Protein AF-A0A374WM49-F1 (afdb_monomer)

Secondary structure (DSSP, 8-state):
-EE-TTT--EES--BTS--B-BS-HHHHHHHHHHHTTTSTHHHHHHTTS-HHHHH-TT-GGGGSHHHHHHHHHHHHHHHHTPPTTEEEEEEESSSEEEEEEEHHHHTTEEEEEEEEEE----TT-TTHHHHHHHHHHHHHHHHGGGT-EEEEPGGG--EEEEETTEEEEEETTEEEEEEEHHHHHHHHHHHHHH-SS-EEEEEEEEEEEE---HHHHHHHHHHHSTTTHHHHHHHHHHH---BHHHHHHHHHHHH---BTTBSS---TTSHHHHHHHHHHHHHHHTTSEEEEEEEETTEEEEEEEE-HHHHHS---TT---

Solvent-accessible surface area (backbone atoms only — not comparable to full-atom values): 17467 Å² total; per-residue (Å²): 97,43,64,43,89,88,79,66,39,44,31,68,43,54,72,73,40,73,69,42,46,45,65,44,55,61,61,29,52,52,46,51,52,60,23,35,58,66,33,85,61,35,70,64,57,51,72,74,56,53,69,72,47,73,79,30,78,79,36,71,59,80,74,42,66,67,49,32,45,50,49,34,51,53,53,50,53,53,49,74,67,42,53,91,72,40,37,53,21,54,38,87,63,101,55,65,26,34,29,35,20,52,39,85,62,38,68,47,29,28,34,31,38,43,32,40,38,49,60,70,95,48,84,94,43,98,55,32,66,61,53,43,40,50,51,39,53,48,56,37,63,54,39,42,83,75,68,28,51,60,47,78,38,77,91,50,63,28,24,39,42,33,47,92,86,20,41,34,40,35,39,97,50,33,36,37,40,38,32,33,26,83,48,46,50,60,53,51,37,45,48,33,68,58,46,84,75,40,36,73,59,29,42,44,65,78,51,72,25,31,67,58,52,66,66,52,47,41,49,49,47,56,69,76,34,54,45,40,49,56,32,56,54,49,55,45,29,70,77,51,61,39,52,45,67,63,52,44,49,52,58,25,62,78,71,57,76,41,21,74,94,34,70,87,63,84,52,90,82,31,50,51,33,53,50,45,52,51,48,50,47,53,34,40,78,67,46,31,31,44,80,46,78,47,73,65,86,91,47,80,40,59,24,34,34,64,28,76,56,23,72,77,56,68,75,48,82,61,56,78,131

Mean predicted aligned error: 6.39 Å

Nearest PDB structures (foldseek):
  5zhv-assembly1_B  TM=6.735E-01  e=3.955E-02  Mycobacterium tuberculosis H37Rv
  2dqr-assembly1_B  TM=6.405E-01  e=9.244E-02  Bacillus subtilis
  4ejo-assembly1_A-2  TM=6.333E-01  e=2.560E-01  Eggerthella lenta DSM 2243
  8yrs-assembly1_A  TM=4.718E-01  e=3.211E-01  Homo sapiens
  4pgh-assembly2_C  TM=4.495E-01  e=7.504E-01  Sorghum bicolor

Radius of gyration: 25.83 Å; Cα contacts (8 Å, |Δi|>4): 559; chains: 1; bounding box: 58×56×66 Å

Sequence (321 aa):
MITDERTLNKLYADTETVLFTLEDKPEAVRKIMEIISDTPEYLQLMNYLPVHAQDDSKADWWQSKEVDCLLAELLHVLEIYTPDGFIFGTISGRTYGFGYGNAEYEKDMLYRIEIQLNWGHVYREKNEYRKKKRLYAEIAGIFSPEGYTTELKKRAKGCRIVKGNTELHAHYGWITGYCESIHLSQFITLLLRGGRNFRFMKCQLLDSVFNFTEEEELQYYRKQCATTIHYQIFDLFMRKPWDITDNLMAVASEINIPTKSRPQGFYNHSPVYKYVLSAYQELVDKDYLEEYIHTLGIDEMRCARVTTKGYSKPLFYGTQL

Structure (mmCIF, N/CA/C/O backbone):
data_AF-A0A374WM49-F1
#
_entry.id   AF-A0A374WM49-F1
#
loop_
_atom_site.group_PDB
_atom_site.id
_atom_site.type_symbol
_atom_site.label_atom_id
_atom_site.label_alt_id
_atom_site.label_comp_id
_atom_site.label_asym_id
_atom_site.label_entity_id
_atom_site.label_seq_id
_atom_site.pdbx_PDB_ins_code
_atom_site.Cartn_x
_atom_site.Cartn_y
_atom_site.Cartn_z
_atom_site.occupancy
_atom_site.B_iso_or_equiv
_atom_site.auth_seq_id
_atom_site.auth_comp_id
_atom_site.auth_asym_id
_atom_site.auth_atom_id
_atom_site.pdbx_PDB_model_num
ATOM 1 N N . MET A 1 1 ? -10.677 -19.161 -0.851 1.00 86.88 1 MET A N 1
ATOM 2 C CA . MET A 1 1 ? -11.027 -19.714 0.467 1.00 86.88 1 MET A CA 1
ATOM 3 C C . MET A 1 1 ? -9.745 -20.188 1.112 1.00 86.88 1 MET A C 1
ATOM 5 O O . MET A 1 1 ? -9.082 -21.062 0.562 1.00 86.88 1 MET A O 1
ATOM 9 N N . ILE A 1 2 ? -9.398 -19.604 2.250 1.00 88.50 2 ILE A N 1
ATOM 10 C CA . ILE A 1 2 ? -8.233 -19.973 3.051 1.00 88.50 2 ILE A CA 1
ATOM 11 C C . ILE A 1 2 ? -8.662 -21.067 4.029 1.00 88.50 2 ILE A C 1
ATOM 13 O O . ILE A 1 2 ? -9.772 -21.035 4.557 1.00 88.50 2 ILE A O 1
ATOM 17 N N . THR A 1 3 ? -7.802 -22.058 4.245 1.00 87.25 3 THR A N 1
ATOM 18 C CA . THR A 1 3 ? -7.992 -23.074 5.286 1.00 87.25 3 THR A CA 1
ATOM 19 C C . THR A 1 3 ? -6.791 -23.016 6.210 1.00 87.25 3 THR A C 1
ATOM 21 O O . THR A 1 3 ? -5.663 -23.152 5.747 1.00 87.25 3 THR A O 1
ATOM 24 N N . ASP A 1 4 ? -7.034 -22.798 7.496 1.00 80.88 4 ASP A N 1
ATOM 25 C CA . ASP A 1 4 ? -5.987 -22.833 8.507 1.00 80.88 4 ASP A CA 1
ATOM 26 C C . ASP A 1 4 ? -5.472 -24.267 8.659 1.00 80.88 4 ASP A C 1
ATOM 28 O O . ASP A 1 4 ? -6.230 -25.179 8.987 1.00 80.88 4 ASP A O 1
ATOM 32 N N . GLU A 1 5 ? -4.184 -24.494 8.412 1.00 79.56 5 GLU A N 1
ATOM 33 C CA . GLU A 1 5 ? -3.627 -25.852 8.371 1.00 79.56 5 GLU A CA 1
ATOM 34 C C . GLU A 1 5 ? -3.622 -26.547 9.742 1.00 79.56 5 GLU A C 1
ATOM 36 O O . GLU A 1 5 ? -3.576 -27.776 9.817 1.00 79.56 5 GLU A O 1
ATOM 41 N N . ARG A 1 6 ? -3.679 -25.780 10.838 1.00 80.75 6 ARG A N 1
ATOM 42 C CA . ARG A 1 6 ? -3.594 -26.306 12.209 1.00 80.75 6 ARG A CA 1
ATOM 43 C C . ARG A 1 6 ? -4.956 -26.707 12.757 1.00 80.75 6 ARG A C 1
ATOM 45 O O . ARG A 1 6 ? -5.075 -27.720 13.441 1.00 80.75 6 ARG A O 1
ATOM 52 N N . THR A 1 7 ? -5.966 -25.891 12.492 1.00 83.12 7 THR A N 1
ATOM 53 C CA . THR A 1 7 ? -7.319 -26.008 13.046 1.00 83.12 7 THR A CA 1
ATOM 54 C C . THR A 1 7 ? -8.329 -26.524 12.027 1.00 83.12 7 THR A C 1
ATOM 56 O O . THR A 1 7 ? -9.397 -26.981 12.422 1.00 83.12 7 THR A O 1
ATOM 59 N N . LEU A 1 8 ? -7.988 -26.490 10.733 1.00 85.19 8 LEU A N 1
ATOM 60 C CA . LEU A 1 8 ? -8.875 -26.754 9.594 1.00 85.19 8 LEU A CA 1
ATOM 61 C C . LEU A 1 8 ? -10.059 -25.779 9.489 1.00 85.19 8 LEU A C 1
ATOM 63 O O . LEU A 1 8 ? -10.991 -26.021 8.715 1.00 85.19 8 LEU A O 1
ATOM 67 N N . ASN A 1 9 ? -10.015 -24.669 10.232 1.00 87.38 9 ASN A N 1
ATOM 68 C CA . ASN A 1 9 ? -11.001 -23.602 10.136 1.00 87.38 9 ASN A CA 1
ATOM 69 C C . ASN A 1 9 ? -10.908 -22.934 8.763 1.00 87.38 9 ASN A C 1
ATOM 71 O O . ASN A 1 9 ? -9.824 -22.776 8.196 1.00 87.38 9 ASN A O 1
ATOM 75 N N . LYS A 1 10 ? -12.061 -22.542 8.223 1.00 89.12 10 LYS A N 1
ATOM 76 C CA . LYS A 1 10 ? -12.158 -21.945 6.892 1.00 89.12 10 LYS A CA 1
ATOM 77 C C . LYS A 1 10 ? -12.419 -20.458 7.001 1.00 89.12 10 LYS A C 1
ATOM 79 O O . LYS A 1 10 ? -13.287 -20.027 7.752 1.00 89.12 10 LYS A O 1
ATOM 84 N N . LEU A 1 11 ? -11.687 -19.696 6.200 1.00 92.50 11 LEU A N 1
ATOM 85 C CA . LEU A 1 11 ? -11.951 -18.289 5.966 1.00 92.50 11 LEU A CA 1
ATOM 86 C C . LEU A 1 11 ? -12.433 -18.116 4.530 1.00 92.50 11 LEU A C 1
ATOM 88 O O . LEU A 1 11 ? -11.783 -18.554 3.570 1.00 92.50 11 LEU A O 1
ATOM 92 N N . TYR A 1 12 ? -13.555 -17.420 4.372 1.00 92.44 12 TYR A N 1
ATOM 93 C CA . TYR A 1 12 ? -14.117 -17.054 3.072 1.00 92.44 12 TYR A CA 1
ATOM 94 C C . TYR A 1 12 ? -13.368 -15.863 2.460 1.00 92.44 12 TYR A C 1
ATOM 96 O O . TYR A 1 12 ? -13.941 -14.824 2.150 1.00 92.44 12 TYR A O 1
ATOM 104 N N . ALA A 1 13 ? -12.059 -16.029 2.298 1.00 91.75 13 ALA A N 1
ATOM 105 C CA . ALA A 1 13 ? -11.139 -15.056 1.736 1.00 91.75 13 ALA A CA 1
ATOM 106 C C . ALA A 1 13 ? -10.201 -15.721 0.719 1.00 91.75 13 ALA A C 1
ATOM 108 O O . ALA A 1 13 ? -9.930 -16.925 0.799 1.00 91.75 13 ALA A O 1
ATOM 109 N N . ASP A 1 14 ? -9.715 -14.927 -0.230 1.00 90.50 14 ASP A N 1
ATOM 110 C CA . ASP A 1 14 ? -8.657 -15.289 -1.173 1.00 90.50 14 ASP A CA 1
ATOM 111 C C . ASP A 1 14 ? -7.422 -14.420 -0.913 1.00 90.50 14 ASP A C 1
ATOM 113 O O . ASP A 1 14 ? -7.526 -13.260 -0.505 1.00 90.50 14 ASP A O 1
ATOM 117 N N . THR A 1 15 ? -6.239 -14.980 -1.147 1.00 91.12 15 THR A N 1
ATOM 118 C CA . THR A 1 15 ? -4.977 -14.241 -1.067 1.00 91.12 15 THR A CA 1
ATOM 119 C C . THR A 1 15 ? -4.812 -13.311 -2.265 1.00 91.12 15 THR A C 1
ATOM 121 O O . THR A 1 15 ? -5.362 -13.567 -3.331 1.00 91.12 15 THR A O 1
ATOM 124 N N . GLU A 1 16 ? -4.049 -12.232 -2.095 1.00 88.88 16 GLU A N 1
ATOM 125 C CA . GLU A 1 16 ? -3.732 -11.239 -3.135 1.00 88.88 16 GLU A CA 1
ATOM 126 C C . GLU A 1 16 ? -4.976 -10.545 -3.730 1.00 88.88 16 GLU A C 1
ATOM 128 O O . GLU A 1 16 ? -4.940 -9.979 -4.822 1.00 88.88 16 GLU A O 1
ATOM 133 N N . THR A 1 17 ? -6.094 -10.551 -2.993 1.00 90.56 17 THR A N 1
ATOM 134 C CA . THR A 1 17 ? -7.352 -9.903 -3.387 1.00 90.56 17 THR A CA 1
ATOM 135 C C . THR A 1 17 ? -7.903 -9.025 -2.275 1.00 90.56 17 THR A C 1
ATOM 137 O O . THR A 1 17 ? -7.832 -9.375 -1.096 1.00 90.56 17 THR A O 1
ATOM 140 N N . VAL A 1 18 ? -8.437 -7.857 -2.651 1.00 92.00 18 VAL A N 1
ATOM 141 C CA . VAL A 1 18 ? -9.036 -6.907 -1.702 1.00 92.00 18 VAL A CA 1
ATOM 142 C C . VAL A 1 18 ? -10.308 -7.511 -1.128 1.00 92.00 18 VAL A C 1
ATOM 144 O O . VAL A 1 18 ? -11.262 -7.755 -1.863 1.00 92.00 18 VAL A O 1
ATOM 147 N N . LEU A 1 19 ? -10.323 -7.709 0.191 1.00 93.69 19 LEU A N 1
ATOM 148 C CA . LEU A 1 19 ? -11.442 -8.314 0.910 1.00 93.69 19 LEU A CA 1
ATOM 149 C C . LEU A 1 19 ? -12.450 -7.257 1.371 1.00 93.69 19 LEU A C 1
ATOM 151 O O . LEU A 1 19 ? -13.660 -7.441 1.245 1.00 93.69 19 LEU A O 1
ATOM 155 N N . PHE A 1 20 ? -11.954 -6.139 1.903 1.00 94.75 20 PHE A N 1
ATOM 156 C CA . PHE A 1 20 ? -12.771 -5.020 2.369 1.00 94.75 20 PHE A CA 1
ATOM 157 C C . PHE A 1 20 ? -11.964 -3.717 2.414 1.00 94.75 20 PHE A C 1
ATOM 159 O O . PHE A 1 20 ? -10.743 -3.697 2.244 1.00 94.75 20 PHE A O 1
ATOM 166 N N . THR A 1 21 ? -12.656 -2.609 2.666 1.00 94.75 21 THR A N 1
ATOM 167 C CA . THR A 1 21 ? -12.041 -1.307 2.953 1.00 94.75 21 THR A CA 1
ATOM 168 C C . THR A 1 21 ? -12.478 -0.836 4.332 1.00 94.75 21 THR A C 1
ATOM 170 O O . THR A 1 21 ? -13.472 -1.316 4.868 1.00 94.75 21 THR A O 1
ATOM 173 N N . LEU A 1 22 ? -11.750 0.117 4.909 1.00 95.12 22 LEU A N 1
ATOM 174 C CA . LEU A 1 22 ? -12.120 0.755 6.174 1.00 95.12 22 LEU A CA 1
ATOM 175 C C . LEU A 1 22 ? -12.716 2.152 5.952 1.00 95.12 22 LEU A C 1
ATOM 177 O O . LEU A 1 22 ? -12.648 3.008 6.834 1.00 95.12 22 LEU A O 1
ATOM 181 N N . GLU A 1 23 ? -13.284 2.392 4.768 1.00 94.56 23 GLU A N 1
ATOM 182 C CA . GLU A 1 23 ? -13.949 3.653 4.429 1.00 94.56 23 GLU A CA 1
ATOM 183 C C . GLU A 1 23 ? -15.360 3.753 5.017 1.00 94.56 23 GLU A C 1
ATOM 185 O O . GLU A 1 23 ? -15.818 4.848 5.352 1.00 94.56 23 GLU A O 1
ATOM 190 N N . ASP A 1 24 ? -16.010 2.599 5.171 1.00 93.56 24 ASP A N 1
ATOM 191 C CA . ASP A 1 24 ? -17.354 2.413 5.706 1.00 93.56 24 ASP A CA 1
ATOM 192 C C . ASP A 1 24 ? -17.303 1.304 6.770 1.00 93.56 24 ASP A C 1
ATOM 194 O O . ASP A 1 24 ? -17.040 0.140 6.462 1.00 93.56 24 ASP A O 1
ATOM 198 N N . LYS A 1 25 ? -17.495 1.672 8.045 1.00 93.00 25 LYS A N 1
ATOM 199 C CA . LYS A 1 25 ? -17.422 0.713 9.159 1.00 93.00 25 LYS A CA 1
ATOM 200 C C . LYS A 1 25 ? -18.514 -0.363 9.106 1.00 93.00 25 LYS A C 1
ATOM 202 O O . LYS A 1 25 ? -18.138 -1.523 9.279 1.00 93.00 25 LYS A O 1
ATOM 207 N N . PRO A 1 26 ? -19.815 -0.036 8.922 1.00 95.38 26 PRO A N 1
ATOM 208 C CA . PRO A 1 26 ? -20.849 -1.051 8.739 1.00 95.38 26 PRO A CA 1
ATOM 209 C C . PRO A 1 26 ? -20.477 -2.101 7.699 1.00 95.38 26 PRO A C 1
ATOM 211 O O . PRO A 1 26 ? -20.531 -3.300 7.982 1.00 95.38 26 PRO A O 1
ATOM 214 N N . GLU A 1 27 ? -20.034 -1.653 6.525 1.00 95.62 27 GLU A N 1
ATOM 215 C CA . GLU A 1 27 ? -19.668 -2.566 5.448 1.00 95.62 27 GLU A CA 1
ATOM 216 C C . GLU A 1 27 ? -18.428 -3.396 5.798 1.00 95.62 27 GLU A C 1
ATOM 218 O O . GLU A 1 27 ? -18.425 -4.608 5.581 1.00 95.62 27 GLU A O 1
ATOM 223 N N . ALA A 1 28 ? -17.403 -2.784 6.400 1.00 96.19 28 ALA A N 1
ATOM 224 C CA . ALA A 1 28 ? -16.210 -3.494 6.851 1.00 96.19 28 ALA A CA 1
ATOM 225 C C . ALA A 1 28 ? -16.546 -4.599 7.862 1.00 96.19 28 ALA A C 1
ATOM 227 O O . ALA A 1 28 ? -16.141 -5.744 7.684 1.00 96.19 28 ALA A O 1
ATOM 228 N N . VAL A 1 29 ? -17.323 -4.283 8.904 1.00 97.00 29 VAL A N 1
ATOM 229 C CA . VAL A 1 29 ? -17.718 -5.256 9.934 1.00 97.00 29 VAL A CA 1
ATOM 230 C C . VAL A 1 29 ? -18.516 -6.399 9.316 1.00 97.00 29 VAL A C 1
ATOM 232 O O . VAL A 1 29 ? -18.210 -7.559 9.584 1.00 97.00 29 VAL A O 1
ATOM 235 N N . ARG A 1 30 ? -19.488 -6.094 8.449 1.00 95.94 30 ARG A N 1
ATOM 236 C CA . ARG A 1 30 ? -20.279 -7.111 7.748 1.00 95.94 30 ARG A CA 1
ATOM 237 C C . ARG A 1 30 ? -19.393 -8.036 6.913 1.00 95.94 30 ARG A C 1
ATOM 239 O O . ARG A 1 30 ? -19.517 -9.253 7.017 1.00 95.94 30 ARG A O 1
ATOM 246 N N . LYS A 1 31 ? -18.469 -7.471 6.132 1.00 96.81 31 LYS A N 1
ATOM 247 C CA . LYS A 1 31 ? -17.535 -8.240 5.302 1.00 96.81 31 LYS A CA 1
ATOM 248 C C . LYS A 1 31 ? -16.623 -9.137 6.125 1.00 96.81 31 LYS A C 1
ATOM 250 O O . LYS A 1 31 ? -16.453 -10.299 5.776 1.00 96.81 31 LYS A O 1
ATOM 255 N N . ILE A 1 32 ? -16.073 -8.635 7.228 1.00 97.31 32 ILE A N 1
ATOM 256 C CA . ILE A 1 32 ? -15.207 -9.449 8.087 1.00 97.31 32 ILE A CA 1
ATOM 257 C C . ILE A 1 32 ? -16.009 -10.577 8.747 1.00 97.31 32 ILE A C 1
ATOM 259 O O . ILE A 1 32 ? -15.547 -11.713 8.753 1.00 97.31 32 ILE A O 1
ATOM 263 N N . MET A 1 33 ? -17.227 -10.300 9.224 1.00 96.62 33 MET A N 1
ATOM 264 C CA . MET A 1 33 ? -18.129 -11.319 9.777 1.00 96.62 33 MET A CA 1
ATOM 265 C C . MET A 1 33 ? -18.460 -12.426 8.766 1.00 96.62 33 MET A C 1
ATOM 267 O O . MET A 1 33 ? -18.498 -13.594 9.140 1.00 96.62 33 MET A O 1
ATOM 271 N N . GLU A 1 34 ? -18.666 -12.083 7.490 1.00 96.12 34 GLU A N 1
ATOM 272 C CA . GLU A 1 34 ? -18.834 -13.068 6.410 1.00 96.12 34 GLU A CA 1
ATOM 273 C C . GLU A 1 34 ? -17.577 -13.934 6.241 1.00 96.12 34 GLU A C 1
ATOM 275 O O . GLU A 1 34 ? -17.680 -15.161 6.176 1.00 96.12 34 GLU A O 1
ATOM 280 N N . ILE A 1 35 ? -16.394 -13.308 6.228 1.00 96.69 35 ILE A N 1
ATOM 281 C CA . ILE A 1 35 ? -15.100 -13.988 6.059 1.00 96.69 35 ILE A CA 1
ATOM 282 C C . ILE A 1 35 ? -14.862 -15.020 7.162 1.00 96.69 35 ILE A C 1
ATOM 284 O O . ILE A 1 35 ? -14.432 -16.133 6.858 1.00 96.69 35 ILE A O 1
ATOM 288 N N . ILE A 1 36 ? -15.150 -14.667 8.417 1.00 96.19 36 ILE A N 1
ATOM 289 C CA . ILE A 1 36 ? -14.866 -15.512 9.585 1.00 96.19 36 ILE A CA 1
ATOM 290 C C . ILE A 1 36 ? -16.043 -16.408 9.996 1.00 96.19 36 ILE A C 1
ATOM 292 O O . ILE A 1 36 ? -15.997 -17.009 11.060 1.00 96.19 36 ILE A O 1
ATOM 296 N N . SER A 1 37 ? -17.109 -16.499 9.197 1.00 94.94 37 SER A N 1
ATOM 297 C CA . SER A 1 37 ? -18.368 -17.157 9.592 1.00 94.94 37 SER A CA 1
ATOM 298 C C . SER A 1 37 ? -18.240 -18.625 10.033 1.00 94.94 37 SER A C 1
ATOM 300 O O . SER A 1 37 ? -19.037 -19.079 10.853 1.00 94.94 37 SER A O 1
ATOM 302 N N . ASP A 1 38 ? -17.213 -19.335 9.559 1.00 92.44 38 ASP A N 1
ATOM 303 C CA . ASP A 1 38 ? -16.916 -20.725 9.934 1.00 92.44 38 ASP A CA 1
ATOM 304 C C . ASP A 1 38 ? -15.857 -20.851 11.050 1.00 92.44 38 ASP A C 1
ATOM 306 O O . ASP A 1 38 ? -15.409 -21.959 11.355 1.00 92.44 38 ASP A O 1
ATOM 310 N N . THR A 1 39 ? -15.434 -19.745 11.674 1.00 92.75 39 THR A N 1
ATOM 311 C CA . THR A 1 39 ? -14.463 -19.757 12.778 1.00 92.75 39 THR A CA 1
ATOM 312 C C . THR A 1 39 ? -15.164 -19.759 14.146 1.00 92.75 39 THR A C 1
ATOM 314 O O . THR A 1 39 ? -16.273 -19.232 14.294 1.00 92.75 39 THR A O 1
ATOM 317 N N . PRO A 1 40 ? -14.549 -20.333 15.197 1.00 92.44 40 PRO A N 1
ATOM 318 C CA . PRO A 1 40 ? -15.142 -20.362 16.537 1.00 92.44 40 PRO A CA 1
ATOM 319 C C . PRO A 1 40 ? -15.351 -18.966 17.153 1.00 92.44 40 PRO A C 1
ATOM 321 O O . PRO A 1 40 ? -16.224 -18.794 18.007 1.00 92.44 40 PRO A O 1
ATOM 324 N N . GLU A 1 41 ? -14.580 -17.962 16.730 1.00 94.75 41 GLU A N 1
ATOM 325 C CA . GLU A 1 41 ? -14.691 -16.579 17.201 1.00 94.75 41 GLU A CA 1
ATOM 326 C C . GLU A 1 41 ? -15.967 -15.888 16.704 1.00 94.75 41 GLU A C 1
ATOM 328 O O . GLU A 1 41 ? -16.475 -14.993 17.385 1.00 94.75 41 GLU A O 1
ATOM 333 N N . TYR A 1 42 ? -16.525 -16.321 15.565 1.00 94.75 42 TYR A N 1
ATOM 334 C CA . TYR A 1 42 ? -17.689 -15.693 14.937 1.00 94.75 42 TYR A CA 1
ATOM 335 C C . TYR A 1 42 ? -18.858 -15.518 15.907 1.00 94.75 42 TYR A C 1
ATOM 337 O O . TYR A 1 42 ? -19.349 -14.406 16.089 1.00 94.75 42 TYR A O 1
ATOM 345 N N . LEU A 1 43 ? -19.272 -16.590 16.593 1.00 92.12 43 LEU A N 1
ATOM 346 C CA . LEU A 1 43 ? -20.415 -16.543 17.512 1.00 92.12 43 LEU A CA 1
ATOM 347 C C . LEU A 1 43 ? -20.180 -15.591 18.690 1.00 92.12 43 LEU A C 1
ATOM 349 O O . LEU A 1 43 ? -21.117 -14.957 19.170 1.00 92.12 43 LEU A O 1
ATOM 353 N N . GLN A 1 44 ? -18.937 -15.482 19.163 1.00 93.38 44 GLN A N 1
ATOM 354 C CA . GLN A 1 44 ? -18.592 -14.574 20.256 1.00 93.38 44 GLN A CA 1
ATOM 355 C C . GLN A 1 44 ? -18.662 -13.123 19.782 1.00 93.38 44 GLN A C 1
ATOM 357 O O . GLN A 1 44 ? -19.285 -12.291 20.441 1.00 93.38 44 GLN A O 1
ATOM 362 N N . LEU A 1 45 ? -18.079 -12.837 18.616 1.00 95.31 45 LEU A N 1
ATOM 363 C CA . LEU A 1 45 ? -18.030 -11.496 18.044 1.00 95.31 45 LEU A CA 1
ATOM 364 C C . LEU A 1 45 ? -19.403 -11.013 17.567 1.00 95.31 45 LEU A C 1
ATOM 366 O O . LEU A 1 45 ? -19.743 -9.845 17.757 1.00 95.31 45 LEU A O 1
ATOM 370 N N . MET A 1 46 ? -20.225 -11.911 17.020 1.00 94.19 46 MET A N 1
ATOM 371 C CA . MET A 1 46 ? -21.583 -11.619 16.558 1.00 94.19 46 MET A CA 1
ATOM 372 C C . MET A 1 46 ? -22.459 -11.040 17.675 1.00 94.19 46 MET A C 1
ATOM 374 O O . MET A 1 46 ? -23.251 -10.133 17.427 1.00 94.19 46 MET A O 1
ATOM 378 N N . ASN A 1 47 ? -22.275 -11.489 18.919 1.00 92.81 47 ASN A N 1
ATOM 379 C CA . ASN A 1 47 ? -23.046 -11.000 20.065 1.00 92.81 47 ASN A CA 1
ATOM 380 C C . ASN A 1 47 ? -22.737 -9.542 20.445 1.00 92.81 47 ASN A C 1
ATOM 382 O O . ASN A 1 47 ? -23.545 -8.907 21.122 1.00 92.81 47 ASN A O 1
ATOM 386 N N . TYR A 1 48 ? -21.595 -8.995 20.016 1.00 93.62 48 TYR A N 1
ATOM 387 C CA . TYR A 1 48 ? -21.271 -7.582 20.225 1.00 93.62 48 TYR A CA 1
ATOM 388 C C . TYR A 1 48 ? -21.903 -6.661 19.177 1.00 93.62 48 TYR A C 1
ATOM 390 O O . TYR A 1 48 ? -21.872 -5.447 19.368 1.00 93.62 48 TYR A O 1
ATOM 398 N N . LEU A 1 49 ? -22.472 -7.208 18.095 1.00 94.25 49 LEU A N 1
ATOM 399 C CA . LEU A 1 49 ? -23.135 -6.452 17.035 1.00 94.25 49 LEU A CA 1
ATOM 400 C C . LEU A 1 49 ? -24.654 -6.383 17.297 1.00 94.25 49 LEU A C 1
ATOM 402 O O . LEU A 1 49 ? -25.357 -7.376 17.091 1.00 94.25 49 LEU A O 1
ATOM 406 N N . PRO A 1 50 ? -25.209 -5.233 17.725 1.00 94.69 50 PRO A N 1
ATOM 407 C CA . PRO A 1 50 ? -26.623 -5.134 18.069 1.00 94.69 50 PRO A CA 1
ATOM 408 C C . PRO A 1 50 ? -27.528 -5.326 16.853 1.00 94.69 50 PRO A C 1
ATOM 410 O O . PRO A 1 50 ? -27.273 -4.747 15.802 1.00 94.69 50 PRO A O 1
ATOM 413 N N . VAL A 1 51 ? -28.646 -6.035 17.029 1.00 92.50 51 VAL A N 1
ATOM 414 C CA . VAL A 1 51 ? -29.621 -6.314 15.953 1.00 92.50 51 VAL A CA 1
ATOM 415 C C . VAL A 1 51 ? -30.053 -5.041 15.214 1.00 92.50 51 VAL A C 1
ATOM 417 O O . VAL A 1 51 ? -30.002 -4.990 13.994 1.00 92.50 51 VAL A O 1
ATOM 420 N N . HIS A 1 52 ? -30.373 -3.964 15.939 1.00 92.50 52 HIS A N 1
ATOM 421 C CA . HIS A 1 52 ? -30.786 -2.700 15.315 1.00 92.50 52 HIS A CA 1
ATOM 422 C C . HIS A 1 52 ? -29.703 -2.067 14.422 1.00 92.50 52 HIS A C 1
ATOM 424 O O . HIS A 1 52 ? -30.036 -1.360 13.481 1.00 92.50 52 HIS A O 1
ATOM 430 N N . ALA A 1 53 ? -28.419 -2.300 14.714 1.00 93.38 53 ALA A N 1
ATOM 431 C CA . ALA A 1 53 ? -27.307 -1.799 13.910 1.00 93.38 53 ALA A CA 1
ATOM 432 C C . ALA A 1 53 ? -27.001 -2.711 12.710 1.00 93.38 53 ALA A C 1
ATOM 434 O O . ALA A 1 53 ? -26.427 -2.239 11.732 1.00 93.38 53 ALA A O 1
ATOM 435 N N . GLN A 1 54 ? -27.389 -3.992 12.775 1.00 90.44 54 GLN A N 1
ATOM 436 C CA . GLN A 1 54 ? -27.330 -4.916 11.635 1.00 90.44 54 GLN A CA 1
ATOM 437 C C . GLN A 1 54 ? -28.313 -4.491 10.539 1.00 90.44 54 GLN A C 1
ATOM 439 O O . GLN A 1 54 ? -27.954 -4.493 9.364 1.00 90.44 54 GLN A O 1
ATOM 444 N N . ASP A 1 55 ? -29.520 -4.081 10.936 1.00 90.44 55 ASP A N 1
ATOM 445 C CA . ASP A 1 55 ? -30.585 -3.681 10.008 1.00 90.44 55 ASP A CA 1
ATOM 446 C C . ASP A 1 55 ? -30.453 -2.225 9.520 1.00 90.44 55 ASP A C 1
ATOM 448 O O . ASP A 1 55 ? -30.978 -1.873 8.462 1.00 90.44 55 ASP A O 1
ATOM 452 N N . ASP A 1 56 ? -29.751 -1.369 10.273 1.00 93.75 56 ASP A N 1
ATOM 453 C CA . ASP A 1 56 ? -29.551 0.046 9.952 1.00 93.75 56 ASP A CA 1
ATOM 454 C C . ASP A 1 56 ? -28.066 0.442 9.993 1.00 93.75 56 ASP A C 1
ATOM 456 O O . ASP A 1 56 ? -27.475 0.696 11.049 1.00 93.75 56 ASP A O 1
ATOM 460 N N . SER A 1 57 ? -27.466 0.586 8.808 1.00 91.62 57 SER A N 1
ATOM 461 C CA . SER A 1 57 ? -26.084 1.059 8.641 1.00 91.62 57 SER A CA 1
ATOM 462 C C . SER A 1 57 ? -25.869 2.514 9.076 1.00 91.62 57 SER A C 1
ATOM 464 O O . SER A 1 57 ? -24.729 2.968 9.175 1.00 91.62 57 SER A O 1
ATOM 466 N N . LYS A 1 58 ? -26.943 3.261 9.360 1.00 92.69 58 LYS A N 1
ATOM 467 C CA . LYS A 1 58 ? -26.900 4.641 9.861 1.00 92.69 58 LYS A CA 1
ATOM 468 C C . LYS A 1 58 ? -27.183 4.748 11.355 1.00 92.69 58 LYS A C 1
ATOM 470 O O . LYS A 1 58 ? -27.190 5.866 11.869 1.00 92.69 58 LYS A O 1
ATOM 475 N N . ALA A 1 59 ? -27.377 3.628 12.051 1.00 94.38 59 ALA A N 1
ATOM 476 C CA . ALA A 1 59 ? -27.591 3.626 13.489 1.00 94.38 59 ALA A CA 1
ATOM 477 C C . ALA A 1 59 ? -26.461 4.367 14.228 1.00 94.38 59 ALA A C 1
ATOM 479 O O . ALA A 1 59 ? -25.277 4.189 13.929 1.00 94.38 59 ALA A O 1
ATOM 480 N N . ASP A 1 60 ? -26.820 5.137 15.261 1.00 92.69 60 ASP A N 1
ATOM 481 C CA . ASP A 1 60 ? -25.866 5.894 16.089 1.00 92.69 60 ASP A CA 1
ATOM 482 C C . ASP A 1 60 ? -24.789 5.001 16.730 1.00 92.69 60 ASP A C 1
ATOM 484 O O . ASP A 1 60 ? -23.695 5.465 17.063 1.00 92.69 60 ASP A O 1
ATOM 488 N N . TRP A 1 61 ? -25.071 3.703 16.872 1.00 94.81 61 TRP A N 1
ATOM 489 C CA . TRP A 1 61 ? -24.118 2.709 17.353 1.00 94.81 61 TRP A CA 1
ATOM 490 C C . TRP A 1 61 ? -22.844 2.631 16.492 1.00 94.81 61 TRP A C 1
ATOM 492 O O . TRP A 1 61 ? -21.752 2.495 17.033 1.00 94.81 61 TRP A O 1
ATOM 502 N N . TRP A 1 62 ? -22.921 2.850 15.174 1.00 93.94 62 TRP A N 1
ATOM 503 C CA . TRP A 1 62 ? -21.738 2.890 14.295 1.00 93.94 62 TRP A CA 1
ATOM 504 C C . TRP A 1 62 ? -20.779 4.053 14.605 1.00 93.94 62 TRP A C 1
ATOM 506 O O . TRP A 1 62 ? -19.625 4.076 14.161 1.00 93.94 62 TRP A O 1
ATOM 516 N N . GLN A 1 63 ? -21.241 5.018 15.402 1.00 89.75 63 GLN A N 1
ATOM 517 C CA . GLN A 1 63 ? -20.456 6.133 15.916 1.00 89.75 63 GLN A CA 1
ATOM 518 C C . GLN A 1 63 ? -19.959 5.897 17.342 1.00 89.75 63 GLN A C 1
ATOM 520 O O . GLN A 1 63 ? -19.377 6.814 17.921 1.00 89.75 63 GLN A O 1
ATOM 525 N N . SER A 1 64 ? -20.208 4.737 17.946 1.00 91.50 64 SER A N 1
ATOM 526 C CA . SER A 1 64 ? -19.917 4.462 19.350 1.00 91.50 64 SER A CA 1
ATOM 527 C C . SER A 1 64 ? -18.496 3.924 19.566 1.00 91.50 64 SER A C 1
ATOM 529 O O . SER A 1 64 ? -17.701 3.825 18.631 1.00 91.50 64 SER A O 1
ATOM 531 N N . LYS A 1 65 ? -18.130 3.641 20.824 1.00 90.94 65 LYS A N 1
ATOM 532 C CA . LYS A 1 65 ? -16.830 3.023 21.139 1.00 90.94 65 LYS A CA 1
ATOM 533 C C . LYS A 1 65 ? -16.875 1.502 21.098 1.00 90.94 65 LYS A C 1
ATOM 535 O O . LYS A 1 65 ? -15.859 0.871 20.844 1.00 90.94 65 LYS A O 1
ATOM 540 N N . GLU A 1 66 ? -18.053 0.935 21.296 1.00 93.38 66 GLU A N 1
ATOM 541 C CA . GLU A 1 66 ? -18.318 -0.493 21.221 1.00 93.38 66 GLU A CA 1
ATOM 542 C C . GLU A 1 66 ? -17.983 -1.042 19.828 1.00 93.38 66 GLU A C 1
ATOM 544 O O . GLU A 1 66 ? -17.332 -2.078 19.731 1.00 93.38 66 GLU A O 1
ATOM 549 N N . VAL A 1 67 ? -18.322 -0.313 18.757 1.00 94.25 67 VAL A N 1
ATOM 550 C CA . VAL A 1 67 ? -17.937 -0.714 17.395 1.00 94.25 67 VAL A CA 1
ATOM 551 C C . VAL A 1 67 ? -16.434 -0.588 17.131 1.00 94.25 67 VAL A C 1
ATOM 553 O O . VAL A 1 67 ? -15.881 -1.426 16.425 1.00 94.25 67 VAL A O 1
ATOM 556 N N . ASP A 1 68 ? -15.751 0.412 17.707 1.00 94.75 68 ASP A N 1
ATOM 557 C CA . ASP A 1 68 ? -14.289 0.522 17.587 1.00 94.75 68 ASP A CA 1
ATOM 558 C C . ASP A 1 68 ? -13.625 -0.720 18.218 1.00 94.75 68 ASP A C 1
ATOM 560 O O . ASP A 1 68 ? -12.718 -1.306 17.627 1.00 94.75 68 ASP A O 1
ATOM 564 N N . CYS A 1 69 ? -14.119 -1.165 19.382 1.00 94.31 69 CYS A N 1
ATOM 565 C CA . CYS A 1 69 ? -13.664 -2.396 20.029 1.00 94.31 69 CYS A CA 1
ATOM 566 C C . CYS A 1 69 ? -13.973 -3.641 19.187 1.00 94.31 69 CYS A C 1
ATOM 568 O O . CYS A 1 69 ? -13.070 -4.441 18.965 1.00 94.31 69 CYS A O 1
ATOM 570 N N . LEU A 1 70 ? -15.206 -3.792 18.683 1.00 96.56 70 LEU A N 1
ATOM 571 C CA . LEU A 1 70 ? -15.574 -4.927 17.828 1.00 96.56 70 LEU A CA 1
ATOM 572 C C . LEU A 1 70 ? -14.681 -5.002 16.585 1.00 96.56 70 LEU A C 1
ATOM 574 O O . LEU A 1 70 ? -14.155 -6.065 16.272 1.00 96.56 70 LEU A O 1
ATOM 578 N N . LEU A 1 71 ? -14.476 -3.880 15.892 1.00 96.94 71 LEU A N 1
ATOM 579 C CA . LEU A 1 71 ? -13.632 -3.839 14.703 1.00 96.94 71 LEU A CA 1
ATOM 580 C C . LEU A 1 71 ? -12.177 -4.205 15.030 1.00 96.94 71 LEU A C 1
ATOM 582 O O . LEU A 1 71 ? -11.550 -4.915 14.252 1.00 96.94 71 LEU A O 1
ATOM 586 N N . ALA A 1 72 ? -11.646 -3.776 16.179 1.00 96.62 72 ALA A N 1
ATOM 587 C CA . ALA A 1 72 ? -10.302 -4.164 16.604 1.00 96.62 72 ALA A CA 1
ATOM 588 C C . ALA A 1 72 ? -10.175 -5.679 16.831 1.00 96.62 72 ALA A C 1
ATOM 590 O O . ALA A 1 72 ? -9.179 -6.270 16.420 1.00 96.62 72 ALA A O 1
ATOM 591 N N . GLU A 1 73 ? -11.177 -6.313 17.448 1.00 97.06 73 GLU A N 1
ATOM 592 C CA . GLU A 1 73 ? -11.190 -7.770 17.624 1.00 97.06 73 GLU A CA 1
ATOM 593 C C . GLU A 1 73 ? -11.343 -8.506 16.288 1.00 97.06 73 GLU A C 1
ATOM 595 O O . GLU A 1 73 ? -10.634 -9.474 16.037 1.00 97.06 73 GLU A O 1
ATOM 600 N N . LEU A 1 74 ? -12.197 -8.015 15.386 1.00 97.31 74 LEU A N 1
ATOM 601 C CA . LEU A 1 74 ? -12.361 -8.586 14.046 1.00 97.31 74 LEU A CA 1
ATOM 602 C C . LEU A 1 74 ? -11.057 -8.541 13.234 1.00 97.31 74 LEU A C 1
ATOM 604 O O . LEU A 1 74 ? -10.683 -9.537 12.618 1.00 97.31 74 LEU A O 1
ATOM 608 N N . LEU A 1 75 ? -10.339 -7.413 13.261 1.00 96.50 75 LEU A N 1
ATOM 609 C CA . LEU A 1 75 ? -9.026 -7.295 12.616 1.00 96.50 75 LEU A CA 1
ATOM 610 C C . LEU A 1 75 ? -7.999 -8.244 13.247 1.00 96.50 75 LEU A C 1
ATOM 612 O O . LEU A 1 75 ? -7.209 -8.849 12.528 1.00 96.50 75 LEU A O 1
ATOM 616 N N . HIS A 1 76 ? -8.038 -8.409 14.570 1.00 95.19 76 HIS A N 1
ATOM 617 C CA . HIS A 1 76 ? -7.155 -9.335 15.271 1.00 95.19 76 HIS A CA 1
ATOM 618 C C . HIS A 1 76 ? -7.410 -10.797 14.878 1.00 95.19 76 HIS A C 1
ATOM 620 O O . HIS A 1 76 ? -6.458 -11.543 14.664 1.00 95.19 76 HIS A O 1
ATOM 626 N N . VAL A 1 77 ? -8.675 -11.203 14.721 1.00 94.94 77 VAL A N 1
ATOM 627 C CA . VAL A 1 77 ? -9.018 -12.547 14.229 1.00 94.94 77 VAL A CA 1
ATOM 628 C C . VAL A 1 77 ? -8.447 -12.774 12.832 1.00 94.94 77 VAL A C 1
ATOM 630 O O . VAL A 1 77 ? -7.795 -13.790 12.599 1.00 94.94 77 VAL A O 1
ATOM 633 N N . LEU A 1 78 ? -8.621 -11.822 11.911 1.00 95.12 78 LEU A N 1
ATOM 634 C CA . LEU A 1 78 ? -8.054 -11.944 10.564 1.00 95.12 78 LEU A CA 1
ATOM 635 C C . LEU A 1 78 ? -6.527 -12.059 10.572 1.00 95.12 78 LEU A C 1
ATOM 637 O O . LEU A 1 78 ? -5.979 -12.815 9.772 1.00 95.12 78 LEU A O 1
ATOM 641 N N . GLU A 1 79 ? -5.855 -11.350 11.479 1.00 93.38 79 GLU A N 1
ATOM 642 C CA . GLU A 1 79 ? -4.405 -11.428 11.663 1.00 93.38 79 GLU A CA 1
ATOM 643 C C . GLU A 1 79 ? -3.959 -12.808 12.179 1.00 93.38 79 GLU A C 1
ATOM 645 O O . GLU A 1 79 ? -2.980 -13.352 11.668 1.00 93.38 79 GLU A O 1
ATOM 650 N N . ILE A 1 80 ? -4.692 -13.415 13.122 1.00 92.06 80 ILE A N 1
ATOM 651 C CA . ILE A 1 80 ? -4.405 -14.768 13.638 1.00 92.06 80 ILE A CA 1
ATOM 652 C C . ILE A 1 80 ? -4.460 -15.816 12.522 1.00 92.06 80 ILE A C 1
ATOM 654 O O . ILE A 1 80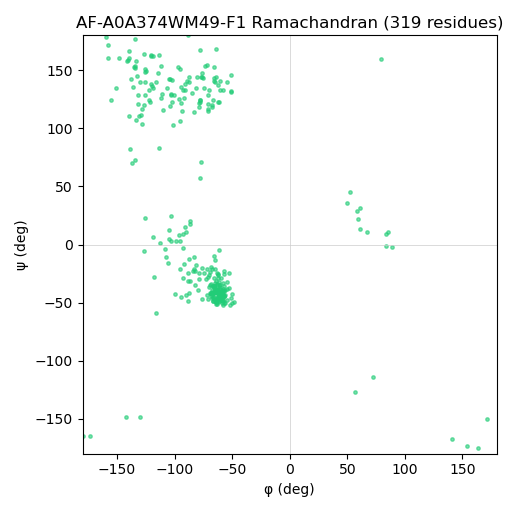 ? -3.606 -16.697 12.468 1.00 92.06 80 ILE A O 1
ATOM 658 N N . TYR A 1 81 ? -5.441 -15.702 11.627 1.00 92.06 81 TYR A N 1
ATOM 659 C CA . TYR A 1 81 ? -5.645 -16.629 10.511 1.00 92.06 81 TYR A CA 1
ATOM 660 C C . TYR A 1 81 ? -4.838 -16.270 9.252 1.00 92.06 81 TYR A C 1
ATOM 662 O O . TYR A 1 81 ? -5.158 -16.733 8.154 1.00 92.06 81 TYR A O 1
ATOM 670 N N . THR A 1 82 ? -3.803 -15.434 9.377 1.00 91.94 82 THR A N 1
ATOM 671 C CA . THR A 1 82 ? -2.916 -15.110 8.253 1.00 91.94 82 THR A CA 1
ATOM 672 C C . THR A 1 82 ? -2.217 -16.379 7.749 1.00 91.94 82 THR A C 1
ATOM 674 O O . THR A 1 82 ? -1.523 -17.024 8.535 1.00 91.94 82 THR A O 1
ATOM 677 N N . PRO A 1 83 ? -2.354 -16.742 6.458 1.00 90.94 83 PRO A N 1
ATOM 678 C CA . PRO A 1 83 ? -1.675 -17.913 5.910 1.00 90.94 83 PRO A CA 1
ATOM 679 C C . PRO A 1 83 ? -0.150 -17.756 5.900 1.00 90.94 83 PRO A C 1
ATOM 681 O O . PRO A 1 83 ? 0.374 -16.649 5.751 1.00 90.94 83 PRO A O 1
ATOM 684 N N . ASP A 1 84 ? 0.567 -18.878 5.966 1.00 89.88 84 ASP A N 1
ATOM 685 C CA . ASP A 1 84 ? 2.027 -18.890 5.873 1.00 89.88 84 ASP A CA 1
ATOM 686 C C . ASP A 1 84 ? 2.511 -18.266 4.551 1.00 89.88 84 ASP A C 1
ATOM 688 O O . ASP A 1 84 ? 2.010 -18.570 3.468 1.00 89.88 84 ASP A O 1
ATOM 692 N N . GLY A 1 85 ? 3.504 -17.378 4.637 1.00 90.25 85 GLY A N 1
ATOM 693 C CA . GLY A 1 85 ? 4.032 -16.634 3.485 1.00 90.25 85 GLY A CA 1
ATOM 694 C C . GLY A 1 85 ? 3.241 -15.373 3.112 1.00 90.25 85 GLY A C 1
ATOM 695 O O . GLY A 1 85 ? 3.659 -14.638 2.213 1.00 90.25 85 GLY A O 1
ATOM 696 N N . PHE A 1 86 ? 2.152 -15.076 3.823 1.00 92.00 86 PHE A N 1
ATOM 697 C CA . PHE A 1 86 ? 1.351 -13.869 3.635 1.00 92.00 86 PHE A CA 1
ATOM 698 C C . PHE A 1 86 ? 1.437 -12.942 4.848 1.00 92.00 86 PHE A C 1
ATOM 700 O O . PHE A 1 86 ? 1.843 -13.335 5.941 1.00 92.00 86 PHE A O 1
ATOM 707 N N . ILE A 1 87 ? 1.040 -11.688 4.644 1.00 91.31 87 ILE A N 1
ATOM 708 C CA . ILE A 1 87 ? 0.747 -10.742 5.717 1.00 91.31 87 ILE A CA 1
ATOM 709 C C . ILE A 1 87 ? -0.703 -10.285 5.601 1.00 91.31 87 ILE A C 1
ATOM 711 O O . ILE A 1 87 ? -1.190 -10.000 4.505 1.00 91.31 87 ILE A O 1
ATOM 715 N N . PHE A 1 88 ? -1.398 -10.196 6.732 1.00 92.69 88 PHE A N 1
ATOM 716 C CA . PHE A 1 88 ? -2.653 -9.465 6.785 1.00 92.69 88 PHE A CA 1
ATOM 717 C C . PHE A 1 88 ? -2.362 -7.966 6.850 1.00 92.69 88 PHE A C 1
ATOM 719 O O . PHE A 1 88 ? -1.652 -7.488 7.736 1.00 92.69 88 PHE A O 1
ATOM 726 N N . GLY A 1 89 ? -2.916 -7.211 5.912 1.00 89.38 89 GLY A N 1
ATOM 727 C CA . GLY A 1 89 ? -2.661 -5.785 5.837 1.00 89.38 89 GLY A CA 1
ATOM 728 C C . GLY A 1 89 ? -3.223 -5.181 4.572 1.00 89.38 89 GLY A C 1
ATOM 729 O O . GLY A 1 89 ? -4.244 -5.625 4.044 1.00 89.38 89 GLY A O 1
ATOM 730 N N . THR A 1 90 ? -2.563 -4.133 4.105 1.00 88.00 90 THR A N 1
ATOM 731 C CA . THR A 1 90 ? -2.916 -3.502 2.843 1.00 88.00 90 THR A CA 1
ATOM 732 C C . THR A 1 90 ? -2.363 -4.252 1.665 1.00 88.00 90 THR A C 1
ATOM 734 O O . THR A 1 90 ? -1.249 -4.761 1.709 1.00 88.00 90 THR A O 1
ATOM 737 N N . ILE A 1 91 ? -3.153 -4.260 0.604 1.00 85.31 91 ILE A N 1
ATOM 738 C CA . ILE A 1 91 ? -2.762 -4.845 -0.663 1.00 85.31 91 ILE A CA 1
ATOM 739 C C . ILE A 1 91 ? -3.072 -3.884 -1.799 1.00 85.31 91 ILE A C 1
ATOM 741 O O . ILE A 1 91 ? -4.064 -3.140 -1.786 1.00 85.31 91 ILE A O 1
ATOM 745 N N . SER A 1 92 ? -2.193 -3.913 -2.790 1.00 72.75 92 SER A N 1
ATOM 746 C CA . SER A 1 92 ? -2.343 -3.165 -4.029 1.00 72.75 92 SER A CA 1
ATOM 747 C C . SER A 1 92 ? -3.000 -4.052 -5.093 1.00 72.75 92 SER A C 1
ATOM 749 O O . SER A 1 92 ? -2.518 -5.133 -5.415 1.00 72.75 92 SER A O 1
ATOM 751 N N . GLY A 1 93 ? -4.146 -3.611 -5.620 1.00 66.44 93 GLY A N 1
ATOM 752 C CA . GLY A 1 93 ? -4.880 -4.273 -6.703 1.00 66.44 93 GLY A CA 1
ATOM 753 C C . GLY A 1 93 ? -5.489 -3.245 -7.663 1.00 66.44 93 GLY A C 1
ATOM 754 O O . GLY A 1 93 ? -4.957 -2.152 -7.827 1.00 66.44 93 GLY A O 1
ATOM 755 N N . ARG A 1 94 ? -6.649 -3.544 -8.273 1.00 63.56 94 ARG A N 1
ATOM 756 C CA . ARG A 1 94 ? -7.435 -2.520 -9.012 1.00 63.56 94 ARG A CA 1
ATOM 757 C C . ARG A 1 94 ? -7.920 -1.382 -8.106 1.00 63.56 94 ARG A C 1
ATOM 759 O O . ARG A 1 94 ? -8.177 -0.279 -8.577 1.00 63.56 94 ARG A O 1
ATOM 766 N N . THR A 1 95 ? -8.076 -1.685 -6.826 1.00 80.19 95 THR A N 1
ATOM 767 C CA . THR A 1 95 ? -8.414 -0.768 -5.741 1.00 80.19 95 THR A CA 1
ATOM 768 C C . THR A 1 95 ? -7.477 -1.052 -4.574 1.00 80.19 95 THR A C 1
ATOM 770 O O . THR A 1 95 ? -6.944 -2.158 -4.469 1.00 80.19 95 THR A O 1
ATOM 773 N N . TYR A 1 96 ? -7.295 -0.081 -3.686 1.00 87.12 96 TYR A N 1
ATOM 774 C CA . TYR A 1 96 ? -6.592 -0.290 -2.425 1.00 87.12 96 TYR A CA 1
ATOM 775 C C . TYR A 1 96 ? -7.568 -0.773 -1.352 1.00 87.12 96 TYR A C 1
ATOM 777 O O . TYR A 1 96 ? -8.697 -0.289 -1.267 1.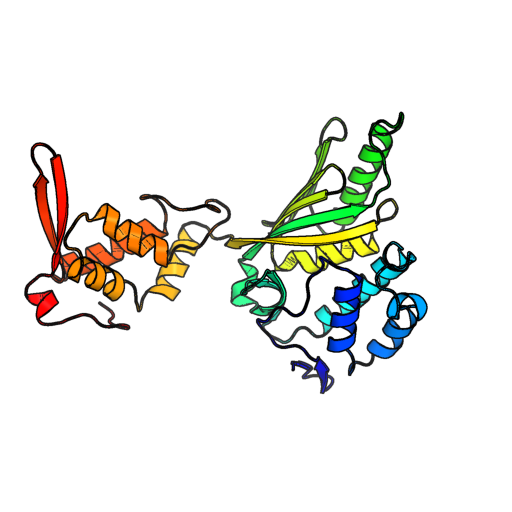00 87.12 96 TYR A O 1
ATOM 785 N N . GLY A 1 97 ? -7.139 -1.715 -0.520 1.00 92.00 97 GLY A N 1
ATOM 786 C CA . GLY A 1 97 ? -7.938 -2.195 0.602 1.00 92.00 97 GLY A CA 1
ATOM 787 C C . GLY A 1 97 ? -7.163 -3.158 1.486 1.00 92.00 97 GLY A C 1
ATOM 788 O O . GLY A 1 97 ? -5.938 -3.235 1.400 1.00 92.00 97 GLY A O 1
ATOM 789 N N . PHE A 1 98 ? -7.892 -3.875 2.335 1.00 93.44 98 PHE A N 1
ATOM 790 C CA . PHE A 1 98 ? -7.342 -4.836 3.282 1.00 93.44 98 PHE A CA 1
ATOM 791 C C . PHE A 1 98 ? -7.538 -6.267 2.781 1.00 93.44 98 PHE A C 1
ATOM 793 O O . PHE A 1 98 ? -8.580 -6.597 2.207 1.00 93.44 98 PHE A O 1
ATOM 800 N N . GLY A 1 99 ? -6.533 -7.108 3.002 1.00 93.75 99 GLY A N 1
ATOM 801 C CA . GLY A 1 99 ? -6.523 -8.509 2.600 1.00 93.75 99 GLY A CA 1
ATOM 802 C C . GLY A 1 99 ? -5.233 -9.217 3.004 1.00 93.75 99 GLY A C 1
ATOM 803 O O . GLY A 1 99 ? -4.468 -8.714 3.828 1.00 93.75 99 GLY A O 1
ATOM 804 N N . TYR A 1 100 ? -5.001 -10.391 2.417 1.00 93.38 100 TYR A N 1
ATOM 805 C CA . TYR A 1 100 ? -3.796 -11.190 2.643 1.00 93.38 100 TYR A CA 1
ATOM 806 C C . TYR A 1 100 ? -2.831 -11.019 1.472 1.00 93.38 100 TYR A C 1
ATOM 808 O O . TYR A 1 100 ? -3.055 -11.582 0.403 1.00 93.38 100 TYR A O 1
ATOM 816 N N . GLY A 1 101 ? -1.783 -10.219 1.652 1.00 91.19 101 GLY A N 1
ATOM 817 C CA . GLY A 1 101 ? -0.792 -9.926 0.615 1.00 91.19 101 GLY A CA 1
ATOM 818 C C . GLY A 1 101 ? 0.452 -10.797 0.729 1.00 91.19 101 GLY A C 1
ATOM 819 O O . GLY A 1 101 ? 0.798 -11.249 1.820 1.00 91.19 101 GLY A O 1
ATOM 820 N N . ASN A 1 102 ? 1.132 -11.039 -0.391 1.00 91.00 102 ASN A N 1
ATOM 821 C CA . ASN A 1 102 ? 2.384 -11.790 -0.400 1.00 91.00 102 ASN A CA 1
ATOM 822 C C . ASN A 1 102 ? 3.453 -11.051 0.422 1.00 91.00 102 ASN A C 1
ATOM 824 O O . ASN A 1 102 ? 3.788 -9.901 0.124 1.00 91.00 102 ASN A O 1
ATOM 828 N N . ALA A 1 103 ? 4.008 -11.714 1.439 1.00 89.62 103 ALA A N 1
ATOM 829 C CA . ALA A 1 103 ? 4.948 -11.093 2.368 1.00 89.62 103 ALA A CA 1
ATOM 830 C C . ALA A 1 103 ? 6.255 -10.634 1.695 1.00 89.62 103 ALA A C 1
ATOM 832 O O . ALA A 1 103 ? 6.847 -9.646 2.129 1.00 89.62 103 ALA A O 1
ATOM 833 N N . GLU A 1 104 ? 6.715 -11.321 0.640 1.00 87.12 104 GLU A N 1
ATOM 834 C CA . GLU A 1 104 ? 7.932 -10.939 -0.091 1.00 87.12 104 GLU A CA 1
ATOM 835 C C . GLU A 1 104 ? 7.754 -9.596 -0.803 1.00 87.12 104 GLU A C 1
ATOM 837 O O . GLU A 1 104 ? 8.702 -8.818 -0.860 1.00 87.12 104 GLU A O 1
ATOM 842 N N . TYR A 1 105 ? 6.551 -9.325 -1.312 1.00 83.81 105 TYR A N 1
ATOM 843 C CA . TYR A 1 105 ? 6.241 -8.111 -2.063 1.00 83.81 105 TYR A CA 1
ATOM 844 C C . TYR A 1 105 ? 5.800 -6.960 -1.150 1.00 83.81 105 TYR A C 1
ATOM 846 O O . TYR A 1 105 ? 6.315 -5.848 -1.241 1.00 83.81 105 TYR A O 1
ATOM 854 N N . GLU A 1 106 ? 4.871 -7.221 -0.230 1.00 88.00 106 GLU A N 1
ATOM 855 C CA . GLU A 1 106 ? 4.242 -6.170 0.577 1.00 88.00 106 GLU A CA 1
ATOM 856 C C . GLU A 1 106 ? 5.167 -5.567 1.643 1.00 88.00 106 GLU A C 1
ATOM 858 O O . GLU A 1 106 ? 4.938 -4.443 2.095 1.00 88.00 106 GLU A O 1
ATOM 863 N N . LYS A 1 107 ? 6.236 -6.268 2.043 1.00 87.31 107 LYS A N 1
ATOM 864 C CA . LYS A 1 107 ? 7.204 -5.749 3.027 1.00 87.31 107 LYS A CA 1
ATOM 865 C C . LYS A 1 107 ? 7.885 -4.450 2.574 1.00 87.31 107 LYS A C 1
ATOM 867 O O . LYS A 1 107 ? 8.255 -3.639 3.417 1.00 87.31 107 LYS A O 1
ATOM 872 N N . ASP A 1 108 ? 8.029 -4.258 1.262 1.00 88.75 108 ASP A N 1
ATOM 873 C CA . ASP A 1 108 ? 8.728 -3.115 0.671 1.00 88.75 108 ASP A CA 1
ATOM 874 C C . ASP A 1 108 ? 7.761 -1.982 0.279 1.00 88.75 108 ASP A C 1
ATOM 876 O O . ASP A 1 108 ? 8.179 -0.952 -0.260 1.00 88.75 108 ASP A O 1
ATOM 880 N N . MET A 1 109 ? 6.465 -2.149 0.566 1.00 91.75 109 MET A N 1
ATOM 881 C CA . MET A 1 109 ? 5.405 -1.221 0.186 1.00 91.75 109 MET A CA 1
ATOM 882 C C . MET A 1 109 ? 5.081 -0.214 1.293 1.00 91.75 109 MET A C 1
ATOM 884 O O . MET A 1 109 ? 4.900 -0.544 2.469 1.00 91.75 109 MET A O 1
ATOM 888 N N . LEU A 1 110 ? 4.939 1.043 0.878 1.00 94.19 110 LEU A N 1
ATOM 889 C CA . LEU A 1 110 ? 4.413 2.148 1.666 1.00 94.19 110 LEU A CA 1
ATOM 890 C C . LEU A 1 110 ? 3.069 2.579 1.095 1.00 94.19 110 LEU A C 1
ATOM 892 O O . LEU A 1 110 ? 2.978 2.953 -0.070 1.00 94.19 110 LEU A O 1
ATOM 896 N N . TYR A 1 111 ? 2.049 2.624 1.939 1.00 94.31 111 TYR A N 1
ATOM 897 C CA . TYR A 1 111 ? 0.720 3.094 1.577 1.00 94.31 111 TYR A CA 1
ATOM 898 C C . TYR A 1 111 ? 0.506 4.497 2.116 1.00 94.31 111 TYR A C 1
ATOM 900 O O . TYR A 1 111 ? 0.732 4.760 3.302 1.00 94.31 111 TYR A O 1
ATOM 908 N N . ARG A 1 112 ? 0.061 5.418 1.259 1.00 95.00 112 ARG A N 1
ATOM 909 C CA . ARG A 1 112 ? -0.393 6.724 1.724 1.00 95.00 112 ARG A CA 1
ATOM 910 C C . ARG A 1 112 ? -1.794 6.582 2.276 1.00 95.00 112 ARG A C 1
ATOM 912 O O . ARG A 1 112 ? -2.725 6.234 1.551 1.00 95.00 112 ARG A O 1
ATOM 919 N N . ILE A 1 113 ? -1.935 6.884 3.557 1.00 95.81 113 ILE A N 1
ATOM 920 C CA . ILE A 1 113 ? -3.191 6.715 4.275 1.00 95.81 113 ILE A CA 1
ATOM 921 C C . ILE A 1 113 ? -3.786 8.060 4.667 1.00 95.81 113 ILE A C 1
ATOM 923 O O . ILE A 1 113 ? -3.077 9.048 4.884 1.00 95.81 113 ILE A O 1
ATOM 927 N N . GLU A 1 114 ? -5.102 8.075 4.813 1.00 96.38 114 GLU A N 1
ATOM 928 C CA . GLU A 1 114 ? -5.846 9.159 5.432 1.00 96.38 114 GLU A CA 1
ATOM 929 C C . GLU A 1 114 ? -6.856 8.571 6.415 1.00 96.38 114 GLU A C 1
ATOM 931 O O . GLU A 1 114 ? -7.859 7.963 6.043 1.00 96.38 114 GLU A O 1
ATOM 936 N N . ILE A 1 115 ? -6.571 8.738 7.702 1.00 96.19 115 ILE A N 1
ATOM 937 C CA . ILE A 1 115 ? -7.433 8.282 8.785 1.00 96.19 115 ILE A CA 1
ATOM 938 C C . ILE A 1 115 ? -8.191 9.473 9.332 1.00 96.19 115 ILE A C 1
ATOM 940 O O . ILE A 1 115 ? -7.590 10.429 9.825 1.00 96.19 115 ILE A O 1
ATOM 944 N N . GLN A 1 116 ? -9.513 9.379 9.314 1.00 94.94 116 GLN A N 1
ATOM 945 C CA . GLN A 1 116 ? -10.387 10.345 9.949 1.00 94.94 116 GLN A CA 1
ATOM 946 C C . GLN A 1 116 ? -10.688 9.917 11.385 1.00 94.94 116 GLN A C 1
ATOM 948 O O . GLN A 1 116 ? -11.066 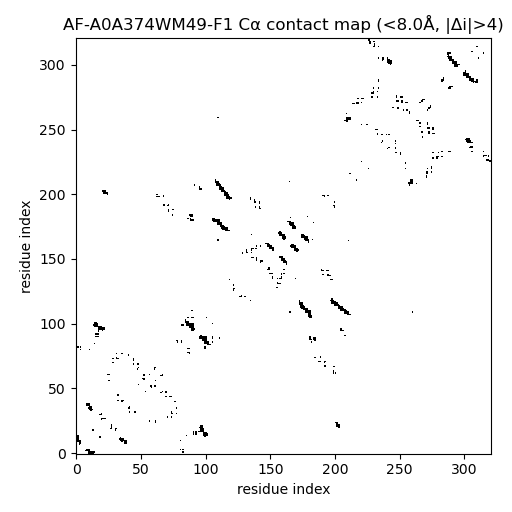8.774 11.650 1.00 94.94 116 GLN A O 1
ATOM 953 N N . LEU A 1 117 ? -10.573 10.863 12.311 1.00 92.38 117 LEU A N 1
ATOM 954 C CA . LEU A 1 117 ? -10.917 10.707 13.716 1.00 92.38 117 LEU A CA 1
ATOM 955 C C . LEU A 1 117 ? -12.019 11.700 14.085 1.00 92.38 117 LEU A C 1
ATOM 957 O O . LEU A 1 117 ? -11.929 12.894 13.791 1.00 92.38 117 LEU A O 1
ATOM 961 N N . ASN A 1 118 ? -13.035 11.233 14.801 1.00 89.12 118 ASN A N 1
ATOM 962 C CA . ASN A 1 118 ? -14.026 12.095 15.428 1.00 89.12 118 ASN A CA 1
ATOM 963 C C . ASN A 1 118 ? -13.612 12.383 16.870 1.00 89.12 118 ASN A C 1
ATOM 965 O O . ASN A 1 118 ? -13.584 11.495 17.712 1.00 89.12 118 ASN A O 1
ATOM 969 N N . TRP A 1 119 ? -13.308 13.639 17.166 1.00 82.81 119 TRP A N 1
ATOM 970 C CA . TRP A 1 119 ? -12.854 14.110 18.479 1.00 82.81 119 TRP A CA 1
ATOM 971 C C . TRP A 1 119 ? -13.726 15.270 18.991 1.00 82.81 119 TRP A C 1
ATOM 973 O O . TRP A 1 119 ? -13.304 16.071 19.830 1.00 82.81 119 TRP A O 1
ATOM 983 N N . GLY A 1 120 ? -14.959 15.351 18.471 1.00 75.12 120 GLY A N 1
ATOM 984 C CA . GLY A 1 120 ? -15.911 16.434 18.709 1.00 75.12 120 GLY A CA 1
ATOM 985 C C . GLY A 1 120 ? -15.635 17.684 17.866 1.00 75.12 120 GLY A C 1
ATOM 986 O O . GLY A 1 120 ? -14.527 17.902 17.376 1.00 75.12 120 GLY A O 1
ATOM 987 N N . HIS A 1 121 ? -16.648 18.537 17.687 1.00 64.75 121 HIS A N 1
ATOM 988 C CA . HIS A 1 121 ? -16.463 19.847 17.060 1.00 64.75 121 HIS A CA 1
ATOM 989 C C . HIS A 1 121 ? -15.691 20.759 18.025 1.00 64.75 121 HIS A C 1
ATOM 991 O O . HIS A 1 121 ? -16.118 20.979 19.152 1.00 64.75 121 HIS A O 1
ATOM 997 N N . VAL A 1 122 ? -14.530 21.268 17.607 1.00 62.50 122 VAL A N 1
ATOM 998 C CA . VAL A 1 122 ? -13.628 22.058 18.474 1.00 62.50 122 VAL A CA 1
ATOM 999 C C . VAL A 1 122 ? -13.255 23.411 17.852 1.00 62.50 122 VAL A C 1
ATOM 1001 O O . VAL A 1 122 ? -12.609 24.246 18.486 1.00 62.50 122 VAL A O 1
ATOM 1004 N N . TYR A 1 123 ? -13.674 23.664 16.612 1.00 60.41 123 TYR A N 1
ATOM 1005 C CA . TYR A 1 123 ? -13.294 24.867 15.879 1.00 60.41 123 TYR A CA 1
ATOM 1006 C C . TYR A 1 123 ? -13.973 26.117 16.460 1.00 60.41 123 TYR A C 1
ATOM 1008 O O . TYR A 1 123 ? -15.192 26.134 16.626 1.00 60.41 123 TYR A O 1
ATOM 1016 N N . ARG A 1 124 ? -13.182 27.166 16.752 1.00 64.69 124 ARG A N 1
ATOM 1017 C CA . ARG A 1 124 ? -13.616 28.452 17.351 1.00 64.69 124 ARG A CA 1
ATOM 1018 C C . ARG A 1 124 ? -14.125 28.372 18.791 1.00 64.69 124 ARG A C 1
ATOM 1020 O O . ARG A 1 124 ? -14.638 29.357 19.323 1.00 64.69 124 ARG A O 1
ATOM 1027 N N . GLU A 1 125 ? -13.941 27.244 19.466 1.00 72.81 125 GLU A N 1
ATOM 1028 C CA . GLU A 1 125 ? -14.221 27.170 20.894 1.00 72.81 125 GLU A CA 1
ATOM 1029 C C . GLU A 1 125 ? -13.108 27.835 21.712 1.00 72.81 125 GLU A C 1
ATOM 1031 O O . GLU A 1 125 ? -11.920 27.669 21.431 1.00 72.81 125 GLU A O 1
ATOM 1036 N N . LYS A 1 126 ? -13.468 28.503 22.818 1.00 72.06 126 LYS A N 1
ATOM 1037 C CA . LYS A 1 126 ? -12.498 29.123 23.748 1.00 72.06 126 LYS A CA 1
ATOM 1038 C C . LYS A 1 126 ? -11.410 28.151 24.243 1.00 72.06 126 LYS A C 1
ATOM 1040 O O . LYS A 1 126 ? -10.321 28.583 24.607 1.00 72.06 126 LYS A O 1
ATOM 1045 N N . ASN A 1 127 ? -11.687 26.844 24.232 1.00 80.88 127 ASN A N 1
ATOM 1046 C CA . ASN A 1 127 ? -10.790 25.789 24.708 1.00 80.88 127 ASN A CA 1
ATOM 1047 C C . ASN A 1 127 ? -10.110 24.983 23.584 1.00 80.88 127 ASN A C 1
ATOM 1049 O O . ASN A 1 127 ? -9.493 23.953 23.873 1.00 80.88 127 ASN A O 1
ATOM 1053 N N . GLU A 1 128 ? -10.181 25.442 22.329 1.00 83.88 128 GLU A N 1
ATOM 1054 C CA . GLU A 1 128 ? -9.658 24.739 21.147 1.00 83.88 128 GLU A CA 1
ATOM 1055 C C . GLU A 1 128 ? -8.205 24.282 21.323 1.00 83.88 128 GLU A C 1
ATOM 1057 O O . GLU A 1 128 ? -7.884 23.103 21.159 1.00 83.88 128 GLU A O 1
ATOM 1062 N N . TYR A 1 129 ? -7.326 25.197 21.740 1.00 86.62 129 TYR A N 1
ATOM 1063 C CA . TYR A 1 129 ? -5.911 24.898 21.968 1.00 86.62 129 TYR A CA 1
ATOM 1064 C C . TYR A 1 129 ? -5.705 23.766 22.986 1.00 86.62 129 TYR A C 1
ATOM 1066 O O . TYR A 1 129 ? -4.897 22.861 22.768 1.00 86.62 129 TYR A O 1
ATOM 1074 N N . ARG A 1 130 ? -6.449 23.795 24.099 1.00 86.81 130 ARG A N 1
ATOM 1075 C CA . ARG A 1 130 ? -6.324 22.807 25.179 1.00 86.81 130 ARG A CA 1
ATOM 1076 C C . ARG A 1 130 ? -6.807 21.432 24.726 1.00 86.81 130 ARG A C 1
ATOM 1078 O O . ARG A 1 130 ? -6.148 20.438 25.027 1.00 86.81 130 ARG A O 1
ATOM 1085 N N . LYS A 1 131 ? -7.920 21.386 23.989 1.00 86.62 131 LYS A N 1
ATOM 1086 C CA . LYS A 1 131 ? -8.476 20.155 23.413 1.00 86.62 131 LYS A CA 1
ATOM 1087 C C . LYS A 1 131 ? -7.515 19.543 22.387 1.00 86.62 131 LYS A C 1
ATOM 1089 O O . LYS A 1 131 ? -7.164 18.377 22.532 1.00 86.62 131 LYS A O 1
ATOM 1094 N N . LYS A 1 132 ? -6.981 20.340 21.451 1.00 89.06 132 LYS A N 1
ATOM 1095 C CA . LYS A 1 132 ? -5.959 19.891 20.483 1.00 89.06 132 LYS A CA 1
ATOM 1096 C C . LYS A 1 132 ? -4.711 19.341 21.166 1.00 89.06 132 LYS A C 1
ATOM 1098 O O . LYS A 1 132 ? -4.248 18.257 20.834 1.00 89.06 132 LYS A O 1
ATOM 1103 N N . LYS A 1 133 ? -4.171 20.069 22.151 1.00 89.88 133 LYS A N 1
ATOM 1104 C CA . LYS A 1 133 ? -2.983 19.628 22.897 1.00 89.88 133 LYS A CA 1
ATOM 1105 C C . LYS A 1 133 ? -3.219 18.282 23.590 1.00 89.88 133 LYS A C 1
ATOM 1107 O O . LYS A 1 133 ? -2.327 17.443 23.569 1.00 89.88 133 LYS A O 1
ATOM 1112 N N . ARG A 1 134 ? -4.401 18.081 24.187 1.00 90.06 134 ARG A N 1
ATOM 1113 C CA . ARG A 1 134 ? -4.776 16.815 24.833 1.00 90.06 134 ARG A CA 1
ATOM 1114 C C . ARG A 1 134 ? -4.886 15.678 23.818 1.00 90.06 134 ARG A C 1
ATOM 1116 O O . ARG A 1 134 ? -4.291 14.639 24.060 1.00 90.06 134 ARG A O 1
ATOM 1123 N N . LEU A 1 135 ? -5.568 15.901 22.692 1.00 90.75 135 LEU A N 1
ATOM 1124 C CA . LEU A 1 135 ? -5.700 14.908 21.622 1.00 90.75 135 LEU A CA 1
ATOM 1125 C C . LEU A 1 135 ? -4.331 14.437 21.119 1.00 90.75 135 LEU A C 1
ATOM 1127 O O . LEU A 1 135 ? -4.067 13.246 21.059 1.00 90.75 135 LEU A O 1
ATOM 1131 N N . TYR A 1 136 ? -3.436 15.367 20.787 1.00 93.62 136 TYR A N 1
ATOM 1132 C CA . TYR A 1 136 ? -2.120 15.003 20.264 1.00 93.62 136 TYR A CA 1
ATOM 1133 C C . TYR A 1 136 ? -1.233 14.320 21.308 1.00 93.62 136 TYR A C 1
ATOM 1135 O O . TYR A 1 136 ? -0.472 13.427 20.957 1.00 93.62 136 TYR A O 1
ATOM 1143 N N . ALA A 1 137 ? -1.340 14.708 22.583 1.00 94.19 137 ALA A N 1
ATOM 1144 C CA . ALA A 1 137 ? -0.647 14.017 23.668 1.00 94.19 137 ALA A CA 1
ATOM 1145 C C . ALA A 1 137 ? -1.181 12.591 23.881 1.00 94.19 137 ALA A C 1
ATOM 1147 O O . ALA A 1 137 ? -0.407 11.690 24.176 1.00 94.19 137 ALA A O 1
ATOM 1148 N N . GLU A 1 138 ? -2.486 12.383 23.708 1.00 94.62 138 GLU A N 1
ATOM 1149 C CA . GLU A 1 138 ? -3.105 11.058 23.753 1.00 94.62 138 GLU A CA 1
ATOM 1150 C C . GLU A 1 138 ? -2.655 10.185 22.584 1.00 94.62 138 GLU A C 1
ATOM 1152 O O . GLU A 1 138 ? -2.185 9.081 22.823 1.00 94.62 138 GLU A O 1
ATOM 1157 N N . ILE A 1 139 ? -2.702 10.698 21.349 1.00 95.12 139 ILE A N 1
ATOM 1158 C CA . ILE A 1 139 ? -2.172 10.002 20.166 1.00 95.12 139 ILE A CA 1
ATOM 1159 C C . ILE A 1 139 ? -0.704 9.615 20.395 1.00 95.12 139 ILE A C 1
ATOM 1161 O O . ILE A 1 139 ? -0.332 8.462 20.207 1.00 95.12 139 ILE A O 1
ATOM 1165 N N . ALA A 1 140 ? 0.124 10.545 20.877 1.00 96.50 140 ALA A N 1
ATOM 1166 C CA . ALA A 1 140 ? 1.516 10.252 21.206 1.00 96.50 140 ALA A CA 1
ATOM 1167 C C . ALA A 1 140 ? 1.655 9.143 22.268 1.00 96.50 140 ALA A C 1
ATOM 1169 O O . ALA A 1 140 ? 2.498 8.257 22.128 1.00 96.50 140 ALA A O 1
ATOM 1170 N N . GLY A 1 141 ? 0.814 9.177 23.306 1.00 96.69 141 GLY A N 1
ATOM 1171 C CA . GLY A 1 141 ? 0.785 8.188 24.384 1.00 96.69 141 GLY A CA 1
ATOM 1172 C C . GLY A 1 141 ? 0.288 6.801 23.968 1.00 96.69 141 GLY A C 1
ATOM 1173 O O . GLY A 1 141 ? 0.663 5.831 24.615 1.00 96.69 141 GLY A O 1
ATOM 1174 N N . ILE A 1 142 ? -0.504 6.697 22.897 1.00 96.56 142 ILE A N 1
ATOM 1175 C CA . ILE A 1 142 ? -0.908 5.414 22.298 1.00 96.56 142 ILE A CA 1
ATOM 1176 C C . ILE A 1 142 ? 0.276 4.768 21.573 1.00 96.56 142 ILE A C 1
ATOM 1178 O O . ILE A 1 142 ? 0.507 3.574 21.718 1.00 96.56 142 ILE A O 1
ATOM 1182 N N . PHE A 1 143 ? 1.041 5.552 20.809 1.00 97.25 143 PHE A N 1
ATOM 1183 C CA . PHE A 1 143 ? 2.056 5.005 19.903 1.00 97.25 143 PHE A CA 1
ATOM 1184 C C . PHE A 1 143 ? 3.459 4.895 20.508 1.00 97.25 143 PHE A C 1
ATOM 1186 O O . PHE A 1 143 ? 4.218 4.006 20.127 1.00 97.25 143 PHE A O 1
ATOM 1193 N N . SER A 1 144 ? 3.820 5.758 21.462 1.00 96.12 144 SER A N 1
ATOM 1194 C CA . SER A 1 144 ? 5.152 5.728 22.090 1.00 96.12 144 SER A CA 1
ATOM 1195 C C . SER A 1 144 ? 5.500 4.384 22.755 1.00 96.12 144 SER A C 1
ATOM 1197 O O . SER A 1 144 ? 6.626 3.923 22.565 1.00 96.12 144 SER A O 1
ATOM 1199 N N . PRO A 1 145 ? 4.583 3.717 23.490 1.00 96.50 145 PRO A N 1
ATOM 1200 C CA . PRO A 1 145 ? 4.853 2.396 24.069 1.00 96.50 145 PRO A CA 1
ATOM 1201 C C . PRO A 1 145 ? 5.127 1.303 23.023 1.00 96.50 145 PRO A C 1
ATOM 1203 O O . PRO A 1 145 ? 5.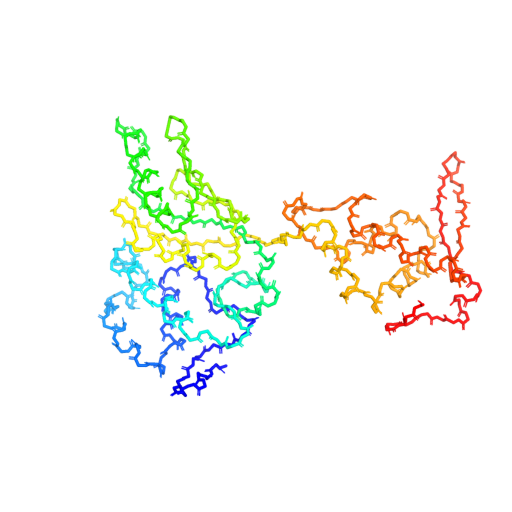853 0.358 23.305 1.00 96.50 145 PRO A O 1
ATOM 1206 N N . GLU A 1 146 ? 4.610 1.466 21.804 1.00 95.62 146 GLU A N 1
ATOM 1207 C CA . GLU A 1 146 ? 4.679 0.492 20.701 1.00 95.62 146 GLU A CA 1
ATOM 1208 C C . GLU A 1 146 ? 5.911 0.695 19.792 1.00 95.62 146 GLU A C 1
ATOM 1210 O O . GLU A 1 146 ? 5.989 0.188 18.663 1.00 95.62 146 GLU A O 1
ATOM 1215 N N . GLY A 1 147 ? 6.879 1.480 20.276 1.00 95.69 147 GLY A N 1
ATOM 1216 C CA . GLY A 1 147 ? 8.150 1.752 19.605 1.00 95.69 147 GLY A CA 1
ATOM 1217 C C . GLY A 1 147 ? 8.101 2.868 18.560 1.00 95.69 147 GLY A C 1
ATOM 1218 O O . GLY A 1 147 ? 9.076 3.056 17.834 1.00 95.69 147 GLY A O 1
ATOM 1219 N N . TYR A 1 148 ? 7.003 3.624 18.464 1.00 97.50 148 TYR A N 1
ATOM 1220 C CA . TYR A 1 148 ? 6.948 4.790 17.584 1.00 97.50 148 TYR A CA 1
ATOM 1221 C C . TYR A 1 148 ? 7.605 6.002 18.244 1.00 97.50 148 TYR A C 1
ATOM 1223 O O . TYR A 1 148 ? 7.313 6.364 19.383 1.00 97.50 148 TYR A O 1
ATOM 1231 N N . THR A 1 149 ? 8.431 6.712 17.485 1.00 98.06 149 THR A N 1
ATOM 1232 C CA . THR A 1 149 ? 8.893 8.044 17.868 1.00 98.06 149 THR A CA 1
ATOM 1233 C C . THR A 1 149 ? 7.788 9.057 17.597 1.00 98.06 149 THR A C 1
ATOM 1235 O O . THR A 1 149 ? 7.314 9.183 16.467 1.00 98.06 149 THR A O 1
ATOM 1238 N N . THR A 1 150 ? 7.391 9.814 18.622 1.00 97.44 150 THR A N 1
ATOM 1239 C CA . THR A 1 150 ? 6.340 10.833 18.495 1.00 97.44 150 THR A CA 1
ATOM 1240 C C . THR A 1 150 ? 6.852 12.229 18.829 1.00 97.44 150 THR A C 1
ATOM 1242 O O . THR A 1 150 ? 7.535 12.424 19.833 1.00 97.44 150 THR A O 1
ATOM 1245 N N . GLU A 1 151 ? 6.489 13.224 18.021 1.00 96.94 151 GLU A N 1
ATOM 1246 C CA . GLU A 1 151 ? 6.899 14.620 18.206 1.00 96.94 151 GLU A CA 1
ATOM 1247 C C . GLU A 1 151 ? 5.676 15.548 18.181 1.00 96.94 151 GLU A C 1
ATOM 1249 O O . GLU A 1 151 ? 4.991 15.692 17.163 1.00 96.94 151 GLU A O 1
ATOM 1254 N N . LEU A 1 152 ? 5.405 16.226 19.298 1.00 95.50 152 LEU A N 1
ATOM 1255 C CA . LEU A 1 152 ? 4.339 17.226 19.381 1.00 95.50 152 LEU A CA 1
ATOM 1256 C C . LEU A 1 152 ? 4.784 18.546 18.743 1.00 95.50 152 LEU A C 1
ATOM 1258 O O . LEU A 1 152 ? 5.744 19.180 19.185 1.00 95.50 152 LEU A O 1
ATOM 1262 N N . LYS A 1 153 ? 4.042 19.028 17.743 1.00 92.56 153 LYS A N 1
ATOM 1263 C CA . LYS A 1 153 ? 4.356 20.299 17.081 1.00 92.56 153 LYS A CA 1
ATOM 1264 C C . LYS A 1 153 ? 3.971 21.495 17.954 1.00 92.56 153 LYS A C 1
ATOM 1266 O O . LYS A 1 153 ? 2.928 21.520 18.620 1.00 92.56 153 LYS A O 1
ATOM 1271 N N . LYS A 1 154 ? 4.805 22.542 17.900 1.00 88.44 154 LYS A N 1
ATOM 1272 C CA . LYS A 1 154 ? 4.593 23.806 18.626 1.00 88.44 154 LYS A CA 1
ATOM 1273 C C . LYS A 1 154 ? 3.186 24.357 18.372 1.00 88.44 154 LYS A C 1
ATOM 1275 O O . LYS A 1 154 ? 2.645 24.250 17.274 1.00 88.44 154 LYS A O 1
ATOM 1280 N N . ARG A 1 155 ? 2.618 24.999 19.399 1.00 84.19 155 ARG A N 1
ATOM 1281 C CA . ARG A 1 155 ? 1.272 25.606 19.371 1.00 84.19 155 ARG A CA 1
ATOM 1282 C C . ARG A 1 155 ? 0.138 24.615 19.043 1.00 84.19 155 ARG A C 1
ATOM 1284 O O . ARG A 1 155 ? -0.877 25.036 18.506 1.00 84.19 155 ARG A O 1
ATOM 1291 N N . ALA A 1 156 ? 0.298 23.333 19.391 1.00 83.31 156 ALA A N 1
ATOM 1292 C CA . ALA A 1 156 ? -0.704 22.291 19.140 1.00 83.31 156 ALA A CA 1
ATOM 1293 C C . ALA A 1 156 ? -1.144 22.254 17.664 1.00 83.31 156 ALA A C 1
ATOM 1295 O O . ALA A 1 156 ? -2.333 22.208 17.353 1.00 83.31 156 ALA A O 1
ATOM 1296 N N . LYS A 1 157 ? -0.167 22.328 16.752 1.00 87.94 157 LYS A N 1
ATOM 1297 C CA . LYS A 1 157 ? -0.410 22.231 15.307 1.00 87.94 157 LYS A CA 1
ATOM 1298 C C . LYS A 1 157 ? -0.540 20.789 14.810 1.00 87.94 157 LYS A C 1
ATOM 1300 O O . LYS A 1 157 ? -1.080 20.594 13.731 1.00 87.94 157 LYS A O 1
ATOM 1305 N N . GLY A 1 158 ? -0.076 19.809 15.584 1.00 92.88 158 GLY A N 1
ATOM 1306 C CA . GLY A 1 158 ? -0.144 18.398 15.219 1.00 92.88 158 GLY A CA 1
ATOM 1307 C C . GLY A 1 158 ? 0.781 17.514 16.049 1.00 92.88 158 GLY A C 1
ATOM 1308 O O . GLY A 1 158 ? 1.462 17.995 16.962 1.00 92.88 158 GLY A O 1
ATOM 1309 N N . CYS A 1 159 ? 0.829 16.237 15.685 1.00 95.88 159 CYS A N 1
ATOM 1310 C CA . CYS A 1 159 ? 1.765 15.239 16.197 1.00 95.88 159 CYS A CA 1
ATOM 1311 C C . CYS A 1 159 ? 2.372 14.472 15.017 1.00 95.88 159 CYS A C 1
ATOM 1313 O O . CYS A 1 159 ? 1.634 14.011 14.152 1.00 95.88 159 CYS A O 1
ATOM 1315 N N . ARG A 1 160 ? 3.701 14.371 14.958 1.00 97.69 160 ARG A N 1
ATOM 1316 C CA . ARG A 1 160 ? 4.411 13.496 14.012 1.00 97.69 160 ARG A CA 1
ATOM 1317 C C . ARG A 1 160 ? 4.622 12.136 14.675 1.00 97.69 160 ARG A C 1
ATOM 1319 O O . ARG A 1 160 ? 4.969 12.114 15.853 1.00 97.69 160 ARG A O 1
ATOM 1326 N N . ILE A 1 161 ? 4.417 11.052 13.934 1.00 97.94 161 ILE A N 1
ATOM 1327 C CA . ILE A 1 161 ? 4.478 9.663 14.404 1.00 97.94 161 ILE A CA 1
ATOM 1328 C C . ILE A 1 161 ? 5.350 8.883 13.413 1.00 97.94 161 ILE A C 1
ATOM 1330 O O . ILE A 1 161 ? 5.052 8.883 12.220 1.00 97.94 161 ILE A O 1
ATOM 1334 N N . VAL A 1 162 ? 6.443 8.277 13.883 1.00 97.88 162 VAL A N 1
ATOM 1335 C CA . VAL A 1 162 ? 7.461 7.645 13.023 1.00 97.88 162 VAL A CA 1
ATOM 1336 C C . VAL A 1 162 ? 7.888 6.287 13.576 1.00 97.88 162 VAL A C 1
ATOM 1338 O O . VAL A 1 162 ? 8.161 6.179 14.771 1.00 97.88 162 VAL A O 1
ATOM 1341 N N . LYS A 1 163 ? 7.993 5.273 12.713 1.00 96.50 163 LYS A N 1
ATOM 1342 C CA . LYS A 1 163 ? 8.573 3.948 13.011 1.00 96.50 163 LYS A CA 1
ATOM 1343 C C . LYS A 1 163 ? 9.064 3.323 11.708 1.00 96.50 163 LYS A C 1
ATOM 1345 O O . LYS A 1 163 ? 8.281 3.220 10.774 1.00 96.50 163 LYS A O 1
ATOM 1350 N N . GLY A 1 164 ? 10.337 2.937 11.624 1.00 93.50 164 GLY A N 1
ATOM 1351 C CA . GLY A 1 164 ? 10.909 2.495 10.346 1.00 93.50 164 GLY A CA 1
ATOM 1352 C C . GLY A 1 164 ? 10.750 3.576 9.271 1.00 93.50 164 GLY A C 1
ATOM 1353 O O . GLY A 1 164 ? 11.091 4.738 9.508 1.00 93.50 164 GLY A O 1
ATOM 1354 N N . ASN A 1 165 ? 10.180 3.211 8.122 1.00 93.19 165 ASN A N 1
ATOM 1355 C CA . ASN A 1 165 ? 9.881 4.143 7.031 1.00 93.19 165 ASN A CA 1
ATOM 1356 C C . ASN A 1 165 ? 8.468 4.731 7.093 1.00 93.19 165 ASN A C 1
ATOM 1358 O O . ASN A 1 165 ? 8.150 5.611 6.283 1.00 93.19 165 ASN A O 1
ATOM 1362 N N . THR A 1 166 ? 7.664 4.296 8.068 1.00 95.44 166 THR A N 1
ATOM 1363 C CA . THR A 1 166 ? 6.368 4.898 8.392 1.00 95.44 166 THR A CA 1
ATOM 1364 C C . THR A 1 166 ? 6.567 6.302 8.941 1.00 95.44 166 THR A C 1
ATOM 1366 O O . THR A 1 166 ? 7.251 6.500 9.946 1.00 95.44 166 THR A O 1
ATOM 1369 N N . GLU A 1 167 ? 5.926 7.276 8.305 1.00 96.69 167 GLU A N 1
ATOM 1370 C CA . GLU A 1 167 ? 5.921 8.673 8.713 1.00 96.69 167 GLU A CA 1
ATOM 1371 C C . GLU A 1 167 ? 4.526 9.269 8.528 1.00 96.69 167 GLU A C 1
ATOM 1373 O O . GLU A 1 167 ? 4.048 9.480 7.412 1.00 96.69 167 GLU A O 1
ATOM 1378 N N . LEU A 1 168 ? 3.883 9.554 9.660 1.00 97.81 168 LEU A N 1
ATOM 1379 C CA . LEU A 1 168 ? 2.507 10.022 9.729 1.00 97.81 168 LEU A CA 1
ATOM 1380 C C . LEU A 1 168 ? 2.404 11.333 10.511 1.00 97.81 168 LEU A C 1
ATOM 1382 O O . LEU A 1 168 ? 3.166 11.615 11.442 1.00 97.81 168 LEU A O 1
ATOM 1386 N N . HIS A 1 169 ? 1.406 12.133 10.151 1.00 97.00 169 HIS A N 1
ATOM 1387 C CA . HIS A 1 169 ? 1.125 13.433 10.741 1.00 97.00 169 HIS A CA 1
ATOM 1388 C C . HIS A 1 169 ? -0.341 13.543 11.153 1.00 97.00 169 HIS A C 1
ATOM 1390 O O . HIS A 1 169 ? -1.243 13.657 10.321 1.00 97.00 169 HIS A O 1
ATOM 1396 N N . ALA A 1 170 ? -0.569 13.594 12.464 1.00 94.94 170 ALA A N 1
ATOM 1397 C CA . ALA A 1 170 ? -1.862 13.920 13.035 1.00 94.94 170 ALA A CA 1
ATOM 1398 C C . ALA A 1 170 ? -2.098 15.436 12.990 1.00 94.94 170 ALA A C 1
ATOM 1400 O O . ALA A 1 170 ? -1.324 16.207 13.569 1.00 94.94 170 ALA A O 1
ATOM 1401 N N . HIS A 1 171 ? -3.175 15.868 12.342 1.00 89.81 171 HIS A N 1
ATOM 1402 C CA . HIS A 1 171 ? -3.589 17.263 12.241 1.00 89.81 171 HIS A CA 1
ATOM 1403 C C . HIS A 1 171 ? -5.117 17.367 12.100 1.00 89.81 171 HIS A C 1
ATOM 1405 O O . HIS A 1 171 ? -5.726 16.653 11.322 1.00 89.81 171 HIS A O 1
ATOM 1411 N N . TYR A 1 172 ? -5.759 18.271 12.845 1.00 80.56 172 TYR A N 1
ATOM 1412 C CA . TYR A 1 172 ? -7.172 18.654 12.646 1.00 80.56 172 TYR A CA 1
ATOM 1413 C C . TYR A 1 172 ? -8.197 17.498 12.541 1.00 80.56 172 TYR A C 1
ATOM 1415 O O . TYR A 1 172 ? -9.185 17.623 11.826 1.00 80.56 172 TYR A O 1
ATOM 1423 N N . GLY A 1 173 ? -8.020 16.403 13.288 1.00 84.94 173 GLY A N 1
ATOM 1424 C CA . GLY A 1 173 ? -8.918 15.237 13.219 1.00 84.94 173 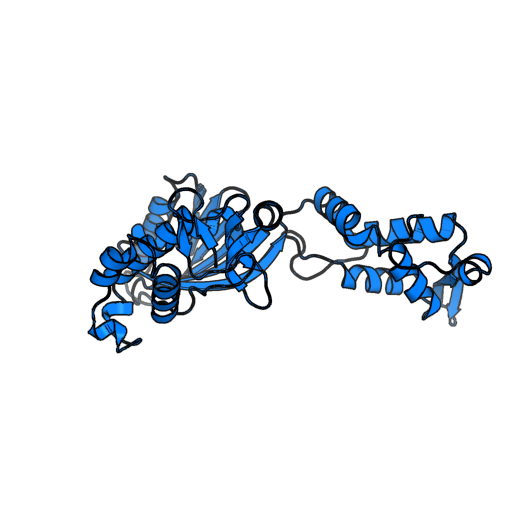GLY A CA 1
ATOM 1425 C C . GLY A 1 173 ? -8.575 14.235 12.123 1.00 84.94 173 GLY A C 1
ATOM 1426 O O . GLY A 1 173 ? -9.351 13.322 11.879 1.00 84.94 173 GLY A O 1
ATOM 1427 N N . TRP A 1 174 ? -7.414 14.390 11.501 1.00 92.50 174 TRP A N 1
ATOM 1428 C CA . TRP A 1 174 ? -6.896 13.506 10.474 1.00 92.50 174 TRP A CA 1
ATOM 1429 C C . TRP A 1 174 ? -5.513 13.006 10.865 1.00 92.50 174 TRP A C 1
ATOM 1431 O O . TRP A 1 174 ? -4.755 13.715 11.532 1.00 92.50 174 TRP A O 1
ATOM 1441 N N . ILE A 1 175 ? -5.168 11.801 10.436 1.00 96.69 175 ILE A N 1
ATOM 1442 C CA . ILE A 1 175 ? -3.798 11.290 10.422 1.00 96.69 175 ILE A CA 1
ATOM 1443 C C . ILE A 1 175 ? -3.492 10.912 8.980 1.00 96.69 175 ILE A C 1
ATOM 1445 O O . ILE A 1 175 ? -4.234 10.142 8.382 1.00 96.69 175 ILE A O 1
ATOM 1449 N N . THR A 1 176 ? -2.419 11.462 8.419 1.00 97.12 176 THR A N 1
ATOM 1450 C CA . THR A 1 176 ? -2.032 11.185 7.031 1.00 97.12 176 THR A CA 1
ATOM 1451 C C . THR A 1 176 ? -0.526 11.070 6.869 1.00 97.12 176 THR A C 1
ATOM 1453 O O . THR A 1 176 ? 0.232 11.594 7.688 1.00 97.12 176 THR A O 1
ATOM 1456 N N . GLY A 1 177 ? -0.099 10.398 5.809 1.00 95.81 177 GLY A N 1
ATOM 1457 C CA . GLY A 1 177 ? 1.294 10.184 5.444 1.00 95.81 177 GLY A CA 1
ATOM 1458 C C . GLY A 1 177 ? 1.490 8.772 4.908 1.00 95.81 177 GLY A C 1
ATOM 1459 O O . GLY A 1 177 ? 0.515 8.076 4.629 1.00 95.81 177 GLY A O 1
ATOM 1460 N N . TYR A 1 178 ? 2.745 8.357 4.778 1.00 95.75 178 TYR A N 1
ATOM 1461 C CA . TYR A 1 178 ? 3.086 7.016 4.312 1.00 95.75 178 TYR A CA 1
ATOM 1462 C C . TYR A 1 178 ? 3.259 6.063 5.493 1.00 95.75 178 TYR A C 1
ATOM 1464 O O . TYR A 1 178 ? 3.961 6.376 6.455 1.00 95.75 178 TYR A O 1
ATOM 1472 N N . CYS A 1 179 ? 2.643 4.889 5.401 1.00 95.25 179 CYS A N 1
ATOM 1473 C CA . CYS A 1 179 ? 2.743 3.810 6.373 1.00 95.25 179 CYS A CA 1
ATOM 1474 C C . CYS A 1 179 ? 3.251 2.543 5.692 1.00 95.25 179 CYS A C 1
ATOM 1476 O O . CYS A 1 179 ? 2.771 2.190 4.619 1.00 95.25 179 CYS A O 1
ATOM 1478 N N . GLU A 1 180 ? 4.231 1.877 6.298 1.00 93.38 180 GLU A N 1
ATOM 1479 C CA . GLU A 1 180 ? 4.682 0.561 5.832 1.00 93.38 180 GLU A CA 1
ATOM 1480 C C . GLU A 1 180 ? 3.529 -0.428 5.954 1.00 93.38 180 GLU A C 1
ATOM 1482 O O . GLU A 1 180 ? 2.829 -0.432 6.971 1.00 93.38 180 GLU A O 1
ATOM 1487 N N . SER A 1 181 ? 3.348 -1.268 4.932 1.00 90.06 181 SER A N 1
ATOM 1488 C CA . SER A 1 181 ? 2.239 -2.233 4.871 1.00 90.06 181 SER A CA 1
ATOM 1489 C C . SER A 1 181 ? 2.140 -3.063 6.158 1.00 90.06 181 SER A C 1
ATOM 1491 O O . SER A 1 181 ? 1.073 -3.187 6.761 1.00 90.06 181 SER A O 1
ATOM 1493 N N . ILE A 1 182 ? 3.298 -3.504 6.664 1.00 89.19 182 ILE A N 1
ATOM 1494 C CA . ILE A 1 182 ? 3.440 -4.305 7.888 1.00 89.19 182 ILE A CA 1
ATOM 1495 C C . ILE A 1 182 ? 3.013 -3.588 9.179 1.00 89.19 182 ILE A C 1
ATOM 1497 O O . ILE A 1 182 ? 2.749 -4.238 10.185 1.00 89.19 182 ILE A O 1
ATOM 1501 N N . HIS A 1 183 ? 2.966 -2.255 9.196 1.00 92.25 183 HIS A N 1
ATOM 1502 C CA . HIS A 1 183 ? 2.616 -1.486 10.392 1.00 92.25 183 HIS A CA 1
ATOM 1503 C C . HIS A 1 183 ? 1.139 -1.101 10.436 1.00 92.25 183 HIS A C 1
ATOM 1505 O O . HIS A 1 183 ? 0.626 -0.795 11.513 1.00 92.25 183 HIS A O 1
ATOM 1511 N N . LEU A 1 184 ? 0.447 -1.091 9.296 1.00 91.38 184 LEU A N 1
ATOM 1512 C CA . LEU A 1 184 ? -0.854 -0.443 9.180 1.00 91.38 184 LEU A CA 1
ATOM 1513 C C . LEU A 1 184 ? -1.963 -1.146 9.972 1.00 91.38 184 LEU A C 1
ATOM 1515 O O . LEU A 1 184 ? -2.736 -0.466 10.649 1.00 91.38 184 LEU A O 1
ATOM 1519 N N . SER A 1 185 ? -2.020 -2.482 9.944 1.00 91.12 185 SER A N 1
ATOM 1520 C C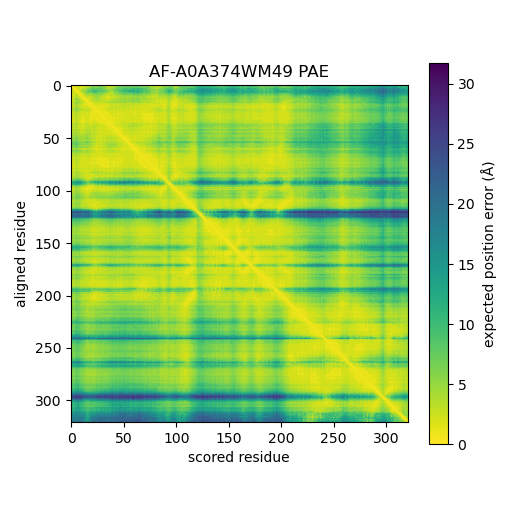A . SER A 1 185 ? -2.994 -3.243 10.746 1.00 91.12 185 SER A CA 1
ATOM 1521 C C . SER A 1 185 ? -2.838 -2.923 12.239 1.00 91.12 185 SER A C 1
ATOM 1523 O O . SER A 1 185 ? -3.776 -2.448 12.886 1.00 91.12 185 SER A O 1
ATOM 1525 N N . GLN A 1 186 ? -1.610 -3.043 12.763 1.00 92.25 186 GLN A N 1
ATOM 1526 C CA . GLN A 1 186 ? -1.290 -2.691 14.149 1.00 92.25 186 GLN A CA 1
ATOM 1527 C C . GLN A 1 186 ? -1.644 -1.226 14.450 1.00 92.25 186 GLN A C 1
ATOM 1529 O O . GLN A 1 186 ? -2.238 -0.925 15.485 1.00 92.25 186 GLN A O 1
ATOM 1534 N N . PHE A 1 187 ? -1.309 -0.306 13.543 1.00 95.12 187 PHE A N 1
ATOM 1535 C CA . PHE A 1 187 ? -1.569 1.122 13.706 1.00 95.12 187 PHE A CA 1
ATOM 1536 C C . PHE A 1 187 ? -3.063 1.421 13.883 1.00 95.12 187 PHE A C 1
ATOM 1538 O O . PHE A 1 187 ? -3.447 2.186 14.772 1.00 95.12 187 PHE A O 1
ATOM 1545 N N . ILE A 1 188 ? -3.916 0.799 13.068 1.00 95.44 188 ILE A N 1
ATOM 1546 C CA . ILE A 1 188 ? -5.371 0.963 13.137 1.00 95.44 188 ILE A CA 1
ATOM 1547 C C . ILE A 1 188 ? -5.921 0.354 14.426 1.00 95.44 188 ILE A C 1
ATOM 1549 O O . ILE A 1 188 ? -6.673 1.023 15.138 1.00 95.44 188 ILE A O 1
ATOM 1553 N N . THR A 1 189 ? -5.490 -0.856 14.784 1.00 95.19 189 THR A N 1
ATOM 1554 C CA . THR A 1 189 ? -5.887 -1.520 16.035 1.00 95.19 189 THR A CA 1
ATOM 1555 C C . THR A 1 189 ? -5.545 -0.674 17.266 1.00 95.19 189 THR A C 1
ATOM 1557 O O . THR A 1 189 ? -6.365 -0.538 18.179 1.00 95.19 189 THR A O 1
ATOM 1560 N N . LEU A 1 190 ? -4.379 -0.020 17.276 1.00 95.75 190 LEU A N 1
ATOM 1561 C CA . LEU A 1 190 ? -3.979 0.900 18.344 1.00 95.75 190 LEU A CA 1
ATOM 1562 C C . LEU A 1 190 ? -4.890 2.129 18.441 1.00 95.75 190 LEU A C 1
ATOM 1564 O O . LEU A 1 190 ? -5.229 2.549 19.548 1.00 95.75 190 LEU A O 1
ATOM 1568 N N . LEU A 1 191 ? -5.331 2.699 17.317 1.00 95.69 191 LEU A N 1
ATOM 1569 C CA . LEU A 1 191 ? -6.277 3.822 17.327 1.00 95.69 191 LEU A CA 1
ATOM 1570 C C . LEU A 1 191 ? -7.666 3.412 17.811 1.00 95.69 191 LEU A C 1
ATOM 1572 O O . LEU A 1 191 ? -8.282 4.154 18.583 1.00 95.69 191 LEU A O 1
ATOM 1576 N N . LEU A 1 192 ? -8.146 2.250 17.366 1.00 95.50 192 LEU A N 1
ATOM 1577 C CA . LEU A 1 192 ? -9.446 1.707 17.749 1.00 95.50 192 LEU A CA 1
ATOM 1578 C C . LEU A 1 192 ? -9.513 1.476 19.267 1.00 95.50 192 LEU A C 1
ATOM 1580 O O . LEU A 1 192 ? -10.432 1.968 19.926 1.00 95.50 192 LEU A O 1
ATOM 1584 N N . ARG A 1 193 ? -8.490 0.821 19.835 1.00 93.38 193 ARG A N 1
ATOM 1585 C CA . ARG A 1 193 ? -8.417 0.479 21.267 1.00 93.38 193 ARG A CA 1
ATOM 1586 C C . ARG A 1 193 ? -7.979 1.642 22.162 1.00 93.38 193 ARG A C 1
ATOM 1588 O O . ARG A 1 193 ? -8.468 1.790 23.279 1.00 93.38 193 ARG A O 1
ATOM 1595 N N . GLY A 1 194 ? -7.029 2.455 21.706 1.00 86.38 194 GLY A N 1
ATOM 1596 C CA . GLY A 1 194 ? -6.341 3.445 22.539 1.00 86.38 194 GLY A CA 1
ATOM 1597 C C . GLY A 1 194 ? -7.081 4.773 22.711 1.00 86.38 194 GLY A C 1
ATOM 1598 O O . GLY A 1 194 ? -6.810 5.508 23.665 1.00 86.38 194 GLY A O 1
ATOM 1599 N N . GLY A 1 195 ? -8.010 5.097 21.807 1.00 84.62 195 GLY A N 1
ATOM 1600 C CA . GLY A 1 195 ? -8.713 6.379 21.808 1.00 84.62 195 GLY A CA 1
ATOM 1601 C C . GLY A 1 195 ? -9.708 6.520 22.963 1.00 84.62 195 GLY A C 1
ATOM 1602 O O . GLY A 1 195 ? -10.716 5.822 23.017 1.00 84.62 195 GLY A O 1
ATOM 1603 N N . ARG A 1 196 ? -9.471 7.486 23.851 1.00 85.88 196 ARG A N 1
ATOM 1604 C CA . ARG A 1 196 ? -10.369 7.926 24.933 1.00 85.88 196 ARG A CA 1
ATOM 1605 C C . ARG A 1 196 ? -11.141 9.187 24.558 1.00 85.88 196 ARG A C 1
ATOM 1607 O O . ARG A 1 196 ? -12.327 9.283 24.854 1.00 85.88 196 ARG A O 1
ATOM 1614 N N . ASN A 1 197 ? -10.479 10.164 23.932 1.00 85.50 197 ASN A N 1
ATOM 1615 C CA . ASN A 1 197 ? -11.092 11.449 23.557 1.00 85.50 197 ASN A CA 1
ATOM 1616 C C . ASN A 1 197 ? -11.395 11.562 22.056 1.00 85.50 197 ASN A C 1
ATOM 1618 O O . ASN A 1 197 ? -11.831 12.618 21.595 1.00 85.50 197 ASN A O 1
ATOM 1622 N N . PHE A 1 198 ? -11.168 10.495 21.296 1.00 90.25 198 PHE A N 1
ATOM 1623 C CA . PHE A 1 198 ? -11.527 10.414 19.888 1.00 90.25 198 PHE A CA 1
ATOM 1624 C C . PHE A 1 198 ? -12.063 9.029 19.534 1.00 90.25 198 PHE A C 1
ATOM 1626 O O . PHE A 1 198 ? -11.791 8.044 20.222 1.00 90.25 198 PHE A O 1
ATOM 1633 N N . ARG A 1 199 ? -12.812 8.961 18.440 1.00 90.25 199 ARG A N 1
ATOM 1634 C CA . ARG A 1 199 ? -13.342 7.749 17.818 1.00 90.25 199 ARG A CA 1
ATOM 1635 C C . ARG A 1 199 ? -12.732 7.613 16.435 1.00 90.25 199 ARG A C 1
ATOM 1637 O O . ARG A 1 199 ? -12.569 8.620 15.741 1.00 90.25 199 ARG A O 1
ATOM 1644 N N . PHE A 1 200 ? -12.374 6.397 16.054 1.00 93.44 200 PHE A N 1
ATOM 1645 C CA . PHE A 1 200 ? -11.995 6.131 14.671 1.00 93.44 200 PHE A CA 1
ATOM 1646 C C . PHE A 1 200 ? -13.226 6.376 13.790 1.00 93.44 200 PHE A C 1
ATOM 1648 O O . PHE A 1 200 ? -14.341 6.133 14.238 1.00 93.44 200 PHE A O 1
ATOM 1655 N N . MET A 1 201 ? -13.073 6.906 12.580 1.00 92.69 201 MET A N 1
ATOM 1656 C CA . MET A 1 201 ? -14.204 7.096 11.660 1.00 92.69 201 MET A CA 1
ATOM 1657 C C . MET A 1 201 ? -14.026 6.239 10.425 1.00 92.69 201 MET A C 1
ATOM 1659 O O . MET A 1 201 ? -14.864 5.386 10.156 1.00 92.69 201 MET A O 1
ATOM 1663 N N . LYS A 1 202 ? -12.919 6.455 9.718 1.00 94.56 202 LYS A N 1
ATOM 1664 C CA . LYS A 1 202 ? -12.558 5.711 8.520 1.00 94.56 202 LYS A CA 1
ATOM 1665 C C . LYS A 1 202 ? -11.059 5.785 8.258 1.00 94.56 202 LYS A C 1
ATOM 1667 O O . LYS A 1 202 ? -10.398 6.705 8.745 1.00 94.56 202 LYS A O 1
ATOM 1672 N N . CYS A 1 203 ? -10.554 4.857 7.458 1.00 95.88 203 CYS A N 1
ATOM 1673 C CA . CYS A 1 203 ? -9.213 4.870 6.884 1.00 95.88 203 CYS A CA 1
ATOM 1674 C C . CYS A 1 203 ? -9.332 4.706 5.367 1.00 95.88 203 CYS A C 1
ATOM 1676 O O . CYS A 1 203 ? -9.869 3.704 4.898 1.00 95.88 203 CYS A O 1
ATOM 1678 N N . GLN A 1 204 ? -8.843 5.697 4.626 1.00 94.75 204 GLN A N 1
ATOM 1679 C CA . GLN A 1 204 ? -8.745 5.670 3.170 1.00 94.75 204 GLN A CA 1
ATOM 1680 C C . GLN A 1 204 ? -7.297 5.421 2.759 1.00 94.75 204 GLN A C 1
ATOM 1682 O O . GLN A 1 204 ? -6.363 5.933 3.380 1.00 94.75 204 GLN A O 1
ATOM 1687 N N . LEU A 1 205 ? -7.128 4.647 1.694 1.00 93.69 205 LEU A N 1
ATOM 1688 C CA . LEU A 1 205 ? -5.837 4.331 1.094 1.00 93.69 205 LEU A CA 1
ATOM 1689 C C . LEU A 1 205 ? -5.767 5.054 -0.246 1.00 93.69 205 LEU A C 1
ATOM 1691 O O . LEU A 1 205 ? -6.586 4.810 -1.129 1.00 93.69 205 LEU A O 1
ATOM 1695 N N . LEU A 1 206 ? -4.833 5.993 -0.366 1.00 91.31 206 LEU A N 1
ATOM 1696 C CA . LEU A 1 206 ? -4.817 6.951 -1.469 1.00 91.31 206 LEU A CA 1
ATOM 1697 C C . LEU A 1 206 ? -3.924 6.496 -2.622 1.00 91.31 206 LEU A C 1
ATOM 1699 O O . LEU A 1 206 ? -4.301 6.626 -3.782 1.00 91.31 206 LEU A O 1
ATOM 1703 N N . ASP A 1 207 ? -2.726 6.019 -2.300 1.00 91.25 207 ASP A N 1
ATOM 1704 C CA . ASP A 1 207 ? -1.771 5.445 -3.245 1.00 91.25 207 ASP A CA 1
ATOM 1705 C C . ASP A 1 207 ? -0.760 4.554 -2.512 1.00 91.25 207 ASP A C 1
ATOM 1707 O O . ASP A 1 207 ? -0.806 4.394 -1.285 1.00 91.25 207 ASP A O 1
ATOM 1711 N N . SER A 1 208 ? 0.142 3.956 -3.284 1.00 91.88 208 SER A N 1
ATOM 1712 C CA . SER A 1 208 ? 1.219 3.115 -2.786 1.00 91.88 208 SER A CA 1
ATOM 1713 C C . SER A 1 208 ? 2.520 3.397 -3.524 1.00 91.88 208 SER A C 1
ATOM 1715 O O . SER A 1 208 ? 2.518 3.589 -4.741 1.00 91.88 208 SER A O 1
ATOM 1717 N N . VAL A 1 209 ? 3.633 3.358 -2.803 1.00 93.25 209 VAL A N 1
ATOM 1718 C CA . VAL A 1 209 ? 4.982 3.527 -3.348 1.00 93.25 209 VAL A CA 1
ATOM 1719 C C . VAL A 1 209 ? 5.919 2.480 -2.760 1.00 93.25 209 VAL A C 1
ATOM 1721 O O . VAL A 1 209 ? 5.731 2.043 -1.627 1.00 93.25 209 VAL A O 1
ATOM 1724 N N . PHE A 1 210 ? 6.969 2.124 -3.490 1.00 92.56 210 PHE A N 1
ATOM 1725 C CA . PHE A 1 210 ? 8.040 1.301 -2.941 1.00 92.56 210 PHE A CA 1
ATOM 1726 C C . PHE A 1 210 ? 8.954 2.125 -2.036 1.00 92.56 210 PHE A C 1
ATOM 1728 O O . PHE A 1 210 ? 9.273 3.289 -2.309 1.00 92.56 210 PHE A O 1
ATOM 1735 N N . ASN A 1 211 ? 9.441 1.494 -0.975 1.00 91.62 211 ASN A N 1
ATOM 1736 C CA . ASN A 1 211 ? 10.462 2.050 -0.097 1.00 91.62 211 ASN A CA 1
ATOM 1737 C C . ASN A 1 211 ? 11.899 1.769 -0.583 1.00 91.62 211 ASN A C 1
ATOM 1739 O O . ASN A 1 211 ? 12.846 1.826 0.196 1.00 91.62 211 ASN A O 1
ATOM 1743 N N . PHE A 1 212 ? 12.074 1.465 -1.867 1.00 93.31 212 PHE A N 1
ATOM 1744 C CA . PHE A 1 212 ? 13.384 1.150 -2.420 1.00 93.31 212 PHE A CA 1
ATOM 1745 C C . PHE A 1 212 ? 14.354 2.333 -2.379 1.00 93.31 212 PHE A C 1
ATOM 1747 O O . PHE A 1 212 ? 14.018 3.479 -2.699 1.00 93.31 212 PHE A O 1
ATOM 1754 N N . THR A 1 213 ? 15.599 2.009 -2.052 1.00 92.50 213 THR A N 1
ATOM 1755 C CA . THR A 1 213 ? 16.789 2.763 -2.453 1.00 92.50 213 THR A CA 1
ATOM 1756 C C . THR A 1 213 ? 16.967 2.736 -3.976 1.00 92.50 213 THR A C 1
ATOM 1758 O O . THR A 1 213 ? 16.315 1.968 -4.685 1.00 92.50 213 THR A O 1
ATOM 1761 N N . GLU A 1 214 ? 17.859 3.572 -4.518 1.00 92.69 214 GLU A N 1
ATOM 1762 C CA . GLU A 1 214 ? 18.119 3.561 -5.966 1.00 92.69 214 GLU A CA 1
ATOM 1763 C C . GLU A 1 214 ? 18.705 2.223 -6.437 1.00 92.69 214 GLU A C 1
ATOM 1765 O O . GLU A 1 214 ? 18.389 1.755 -7.532 1.00 92.69 214 GLU A O 1
ATOM 1770 N N . GLU A 1 215 ? 19.532 1.591 -5.606 1.00 93.50 215 GLU A N 1
ATOM 1771 C CA . GLU A 1 215 ? 20.140 0.293 -5.876 1.00 93.50 215 GLU A CA 1
ATOM 1772 C C . GLU A 1 215 ? 19.107 -0.839 -5.874 1.00 93.50 215 GLU A C 1
ATOM 1774 O O . GLU A 1 215 ? 19.125 -1.681 -6.775 1.00 93.50 215 GLU A O 1
ATOM 1779 N N . GLU A 1 216 ? 18.193 -0.854 -4.901 1.00 94.12 216 GLU A N 1
ATOM 1780 C CA . GLU A 1 216 ? 17.095 -1.829 -4.839 1.00 94.12 216 GLU A CA 1
ATOM 1781 C C . GLU A 1 216 ? 16.131 -1.657 -6.017 1.00 94.12 216 GLU A C 1
ATOM 1783 O O . GLU A 1 216 ? 15.747 -2.646 -6.639 1.00 94.12 216 GLU A O 1
ATOM 1788 N N . GLU A 1 217 ? 15.809 -0.415 -6.396 1.00 94.81 217 GLU A N 1
ATOM 1789 C CA . GLU A 1 217 ? 14.985 -0.122 -7.574 1.00 94.81 217 GLU A CA 1
ATOM 1790 C C . GLU A 1 217 ? 15.643 -0.678 -8.852 1.00 94.81 217 GLU A C 1
ATOM 1792 O O . GLU A 1 217 ? 14.998 -1.325 -9.678 1.00 94.81 217 GLU A O 1
ATOM 1797 N N . LEU A 1 218 ? 16.962 -0.509 -8.997 1.00 94.12 218 LEU A N 1
ATOM 1798 C CA . LEU A 1 218 ? 17.704 -1.054 -10.133 1.00 94.12 218 LEU A CA 1
ATOM 1799 C C . LEU A 1 218 ? 17.709 -2.593 -10.146 1.00 94.12 218 LEU A C 1
ATOM 1801 O O . LEU A 1 218 ? 17.583 -3.208 -11.209 1.00 94.12 218 LEU A O 1
ATOM 1805 N N . GLN A 1 219 ? 17.863 -3.229 -8.983 1.00 93.62 219 GLN A N 1
ATOM 1806 C CA . GLN A 1 219 ? 17.783 -4.686 -8.855 1.00 93.62 219 GLN A CA 1
ATOM 1807 C C . GLN A 1 219 ? 16.380 -5.209 -9.170 1.00 93.62 219 GLN A C 1
ATOM 1809 O O . GLN A 1 219 ? 16.254 -6.243 -9.831 1.00 93.62 219 GLN A O 1
ATOM 1814 N N . TYR A 1 220 ? 15.342 -4.478 -8.764 1.00 93.56 220 TYR A N 1
ATOM 1815 C CA . TYR A 1 220 ? 13.959 -4.790 -9.092 1.00 93.56 220 TYR A CA 1
ATOM 1816 C C . TYR A 1 220 ? 13.757 -4.850 -10.610 1.00 93.56 220 TYR A C 1
ATOM 1818 O O . TYR A 1 220 ? 13.295 -5.874 -11.118 1.00 93.56 220 TYR A O 1
ATOM 1826 N N . TYR A 1 221 ? 14.195 -3.831 -11.359 1.00 95.06 221 TYR A N 1
ATOM 1827 C CA . TYR A 1 221 ? 14.088 -3.857 -12.822 1.00 95.06 221 TYR A CA 1
ATOM 1828 C C . TYR A 1 221 ? 14.889 -5.003 -13.442 1.00 95.06 221 TYR A C 1
ATOM 1830 O O . TYR A 1 221 ? 14.383 -5.705 -14.314 1.00 95.06 221 TYR A O 1
ATOM 1838 N N . ARG A 1 222 ? 16.106 -5.269 -12.953 1.00 92.94 222 ARG A N 1
ATOM 1839 C CA . ARG A 1 222 ? 16.909 -6.412 -13.421 1.00 92.94 222 ARG A CA 1
ATOM 1840 C C . ARG A 1 222 ? 16.218 -7.753 -13.189 1.00 92.94 222 ARG A C 1
ATOM 1842 O O . ARG A 1 222 ? 16.371 -8.640 -14.015 1.00 92.94 222 ARG A O 1
ATOM 1849 N N . LYS A 1 223 ? 15.469 -7.925 -12.099 1.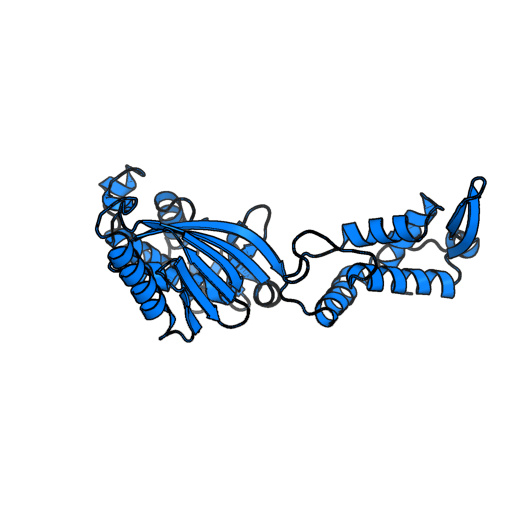00 91.94 223 LYS A N 1
ATOM 1850 C CA . LYS A 1 223 ? 14.728 -9.166 -11.829 1.00 91.94 223 LYS A CA 1
ATOM 1851 C C . LYS A 1 223 ? 13.467 -9.259 -12.690 1.00 91.94 223 LYS A C 1
ATOM 1853 O O . LYS A 1 223 ? 13.227 -10.298 -13.294 1.00 91.94 223 LYS A O 1
ATOM 1858 N N . GLN A 1 224 ? 12.683 -8.183 -12.756 1.00 91.25 224 GLN A N 1
ATOM 1859 C CA . GLN A 1 224 ? 11.341 -8.207 -13.351 1.00 91.25 224 GLN A CA 1
ATOM 1860 C C . GLN A 1 224 ? 11.325 -7.984 -14.866 1.00 91.25 224 GLN A C 1
ATOM 1862 O O . GLN A 1 224 ? 10.470 -8.526 -15.557 1.00 91.25 224 GLN A O 1
ATOM 1867 N N . CYS A 1 225 ? 12.267 -7.201 -15.395 1.00 92.44 225 CYS A N 1
ATOM 1868 C CA . CYS A 1 225 ? 12.279 -6.773 -16.797 1.00 92.44 225 CYS A CA 1
ATOM 1869 C C . CYS A 1 225 ? 13.378 -7.450 -17.630 1.00 92.44 225 CYS A C 1
ATOM 1871 O O . CYS A 1 225 ? 13.431 -7.240 -18.841 1.00 92.44 225 CYS A O 1
ATOM 1873 N N . ALA A 1 226 ? 14.253 -8.270 -17.029 1.00 88.00 226 ALA A N 1
ATOM 1874 C CA . ALA A 1 226 ? 15.405 -8.861 -17.728 1.00 88.00 226 ALA A CA 1
ATOM 1875 C C . ALA A 1 226 ? 15.040 -9.635 -18.998 1.00 88.00 226 ALA A C 1
ATOM 1877 O O . ALA A 1 226 ? 15.826 -9.676 -19.936 1.00 88.00 226 ALA A O 1
ATOM 1878 N N . THR A 1 227 ? 13.867 -10.263 -19.036 1.00 88.44 227 THR A N 1
ATOM 1879 C CA . THR A 1 227 ? 13.427 -11.068 -20.180 1.00 88.44 227 THR A CA 1
ATOM 1880 C C . THR A 1 227 ? 12.711 -10.252 -21.255 1.00 88.44 227 THR A C 1
ATOM 1882 O O . THR A 1 227 ? 12.484 -10.767 -22.349 1.00 88.44 227 THR A O 1
ATOM 1885 N N . THR A 1 228 ? 12.333 -9.002 -20.981 1.00 92.25 228 THR A N 1
ATOM 1886 C CA . THR A 1 228 ? 11.491 -8.194 -21.880 1.00 92.25 228 THR A CA 1
ATOM 1887 C C . THR A 1 228 ? 12.186 -6.936 -22.380 1.00 92.25 228 THR A C 1
ATOM 1889 O O . THR A 1 228 ? 11.878 -6.482 -23.481 1.00 92.25 228 THR A O 1
ATOM 1892 N N . ILE A 1 229 ? 13.133 -6.390 -21.613 1.00 95.00 229 ILE A N 1
ATOM 1893 C CA . ILE A 1 229 ? 13.648 -5.038 -21.830 1.00 95.00 229 ILE A CA 1
ATOM 1894 C C . ILE A 1 229 ? 14.309 -4.857 -23.200 1.00 95.00 229 ILE A C 1
ATOM 1896 O O . ILE A 1 229 ? 13.994 -3.907 -23.915 1.00 95.00 229 ILE A O 1
ATOM 1900 N N . HIS A 1 230 ? 15.170 -5.790 -23.617 1.00 94.62 230 HIS A N 1
ATOM 1901 C CA . HIS A 1 230 ? 15.864 -5.695 -24.904 1.00 94.62 230 HIS A CA 1
ATOM 1902 C C . HIS A 1 230 ? 14.887 -5.763 -26.077 1.00 94.62 230 HIS A C 1
ATOM 1904 O O . HIS A 1 230 ? 15.039 -5.019 -27.042 1.00 94.62 230 HIS A O 1
ATOM 1910 N N . TYR A 1 231 ? 13.853 -6.604 -25.973 1.00 93.19 231 TYR A N 1
ATOM 1911 C CA . TYR A 1 231 ? 12.789 -6.674 -26.972 1.00 93.19 231 TYR A CA 1
ATOM 1912 C C . TYR A 1 231 ? 11.998 -5.364 -27.042 1.00 93.19 231 TYR A C 1
ATOM 1914 O O . TYR A 1 231 ? 11.814 -4.837 -28.133 1.00 93.19 231 TYR A O 1
ATOM 1922 N N . GLN A 1 232 ? 11.569 -4.813 -25.901 1.00 93.94 232 GLN A N 1
ATOM 1923 C CA . GLN A 1 232 ? 10.785 -3.572 -25.858 1.00 93.94 232 GLN A CA 1
ATOM 1924 C C . GLN A 1 232 ? 11.539 -2.399 -26.495 1.00 93.94 232 GLN A C 1
ATOM 1926 O O . GLN A 1 232 ? 10.971 -1.667 -27.305 1.00 93.94 232 GLN A O 1
ATOM 1931 N N . ILE A 1 233 ? 12.831 -2.254 -26.179 1.00 95.00 233 ILE A N 1
ATOM 1932 C CA . ILE A 1 233 ? 13.685 -1.220 -26.775 1.00 95.00 233 ILE A CA 1
ATOM 1933 C C . ILE A 1 233 ? 13.828 -1.457 -28.283 1.00 95.00 233 ILE A C 1
ATOM 1935 O O . ILE A 1 233 ? 13.581 -0.550 -29.078 1.00 95.00 233 ILE A O 1
ATOM 1939 N N . PHE A 1 234 ? 14.198 -2.674 -28.689 1.00 93.75 234 PHE A N 1
ATOM 1940 C CA . PHE A 1 234 ? 14.414 -3.016 -30.094 1.00 93.75 234 PHE A CA 1
ATOM 1941 C C . PHE A 1 234 ? 13.157 -2.803 -30.949 1.00 93.75 234 PHE A C 1
ATOM 1943 O O . PHE A 1 234 ? 13.220 -2.165 -31.999 1.00 93.75 234 PHE A O 1
ATOM 1950 N N . ASP A 1 235 ? 12.007 -3.288 -30.484 1.00 93.19 235 ASP A N 1
ATOM 1951 C CA . ASP A 1 235 ? 10.722 -3.149 -31.166 1.00 93.19 235 ASP A CA 1
ATOM 1952 C C . ASP A 1 235 ? 10.259 -1.685 -31.251 1.00 93.19 235 ASP A C 1
ATOM 1954 O O . ASP A 1 235 ? 9.649 -1.272 -32.242 1.00 93.19 235 ASP A O 1
ATOM 1958 N N . LEU A 1 236 ? 10.583 -0.854 -30.255 1.00 94.25 236 LEU A N 1
ATOM 1959 C CA . LEU A 1 236 ? 10.299 0.575 -30.343 1.00 94.25 236 LEU A CA 1
ATOM 1960 C C . LEU A 1 236 ? 11.136 1.245 -31.442 1.00 94.25 236 LEU A C 1
ATOM 1962 O O . LEU A 1 236 ? 10.573 1.977 -32.254 1.00 94.25 236 LEU A O 1
ATOM 1966 N N . PHE A 1 237 ? 12.439 0.959 -31.530 1.00 94.19 237 PHE A N 1
ATOM 1967 C CA . PHE A 1 237 ? 13.305 1.518 -32.580 1.00 94.19 237 PHE A CA 1
ATOM 1968 C C . PHE A 1 237 ? 13.025 0.944 -33.976 1.00 94.19 237 PHE A C 1
ATOM 1970 O O . PHE A 1 237 ? 13.190 1.659 -34.964 1.00 94.19 237 PHE A O 1
ATOM 1977 N N . MET A 1 238 ? 12.534 -0.297 -34.075 1.00 91.00 238 MET A N 1
ATOM 1978 C CA . MET A 1 238 ? 11.972 -0.847 -35.319 1.00 91.00 238 MET A CA 1
ATOM 1979 C C . MET A 1 238 ? 10.825 0.029 -35.844 1.00 91.00 238 MET A C 1
ATOM 1981 O O . MET A 1 238 ? 10.743 0.311 -37.038 1.00 91.00 238 MET A O 1
ATOM 1985 N N . ARG A 1 239 ? 9.926 0.460 -34.949 1.00 90.50 239 ARG A N 1
ATOM 1986 C CA . ARG A 1 239 ? 8.733 1.251 -35.294 1.00 90.50 239 ARG A CA 1
ATOM 1987 C C . ARG A 1 239 ? 9.033 2.743 -35.443 1.00 90.50 239 ARG A C 1
ATOM 1989 O O . ARG A 1 239 ? 8.395 3.419 -36.249 1.00 90.50 239 ARG A O 1
ATOM 1996 N N . LYS A 1 240 ? 9.962 3.265 -34.643 1.00 90.56 240 LYS A N 1
ATOM 1997 C CA . LYS A 1 240 ? 10.302 4.688 -34.537 1.00 90.56 240 LYS A CA 1
ATOM 1998 C C . LYS A 1 240 ? 11.825 4.878 -34.448 1.00 90.56 240 LYS A C 1
ATOM 2000 O O . LYS A 1 240 ? 12.337 5.083 -33.349 1.00 90.56 240 LYS A O 1
ATOM 2005 N N . PRO A 1 241 ? 12.553 4.877 -35.578 1.00 82.38 241 PRO A N 1
ATOM 2006 C CA . PRO A 1 241 ? 13.985 5.176 -35.608 1.00 82.38 241 PRO A CA 1
ATOM 2007 C C . PRO A 1 241 ? 14.217 6.694 -35.484 1.00 82.38 241 PRO A C 1
ATOM 2009 O O . PRO A 1 241 ? 14.506 7.379 -36.461 1.00 82.38 241 PRO A O 1
ATOM 2012 N N . TRP A 1 242 ? 13.969 7.230 -34.291 1.00 84.56 242 TRP A N 1
ATOM 2013 C CA . TRP A 1 242 ? 14.003 8.661 -33.963 1.00 84.56 242 TRP A CA 1
ATOM 2014 C C . TRP A 1 242 ? 14.860 8.883 -32.709 1.00 84.56 242 TRP A C 1
ATOM 2016 O O . TRP A 1 242 ? 15.827 8.145 -32.503 1.00 84.56 242 TRP A O 1
ATOM 2026 N N . ASP A 1 243 ? 14.524 9.897 -31.901 1.00 92.31 243 ASP A N 1
ATOM 2027 C CA . ASP A 1 243 ? 15.289 10.323 -30.731 1.00 92.31 243 ASP A CA 1
ATOM 2028 C C . ASP A 1 243 ? 15.600 9.161 -29.805 1.00 92.31 243 ASP A C 1
ATOM 2030 O O . ASP A 1 243 ? 14.705 8.410 -29.404 1.00 92.31 243 ASP A O 1
ATOM 2034 N N . ILE A 1 244 ? 16.862 9.056 -29.406 1.00 94.25 244 ILE A N 1
ATOM 2035 C CA . ILE A 1 244 ? 17.253 8.071 -28.407 1.00 94.25 244 ILE A CA 1
ATOM 2036 C C . ILE A 1 244 ? 16.592 8.406 -27.068 1.00 94.25 244 ILE A C 1
ATOM 2038 O O . ILE A 1 244 ? 15.979 7.536 -26.457 1.00 94.25 244 ILE A O 1
ATOM 2042 N N . THR A 1 245 ? 16.662 9.657 -26.616 1.00 92.81 245 THR A N 1
ATOM 2043 C CA . THR A 1 245 ? 16.171 10.049 -25.289 1.00 92.81 245 THR A CA 1
ATOM 2044 C C . THR A 1 245 ? 14.663 9.855 -25.186 1.00 92.81 245 THR A C 1
ATOM 2046 O O . THR A 1 245 ? 14.216 9.200 -24.246 1.00 92.81 245 THR A O 1
ATOM 2049 N N . ASP A 1 246 ? 13.880 10.346 -26.151 1.00 92.50 246 ASP A N 1
ATOM 2050 C CA . ASP A 1 246 ? 12.416 10.225 -26.098 1.00 92.50 246 ASP A CA 1
ATOM 2051 C C . ASP A 1 246 ? 11.959 8.764 -26.150 1.00 92.50 246 ASP A C 1
ATOM 2053 O O . ASP A 1 246 ? 11.067 8.365 -25.397 1.00 92.50 246 ASP A O 1
ATOM 2057 N N . ASN A 1 247 ? 12.592 7.936 -26.988 1.00 94.81 247 ASN A N 1
ATOM 2058 C CA . ASN A 1 247 ? 12.263 6.514 -27.061 1.00 94.81 247 ASN A CA 1
ATOM 2059 C C . ASN A 1 247 ? 12.622 5.781 -25.761 1.00 94.81 247 ASN A C 1
ATOM 2061 O O . ASN A 1 247 ? 11.811 5.010 -25.248 1.00 94.81 247 ASN A O 1
ATOM 2065 N N . LEU A 1 248 ? 13.805 6.027 -25.187 1.00 96.06 248 LEU A N 1
ATOM 2066 C CA . LEU A 1 248 ? 14.193 5.400 -23.921 1.00 96.06 248 LEU A CA 1
ATOM 2067 C C . LEU A 1 248 ? 13.323 5.888 -22.756 1.00 96.06 248 LEU A C 1
ATOM 2069 O O . LEU A 1 248 ? 12.969 5.089 -21.891 1.00 96.06 248 LEU A O 1
ATOM 2073 N N . MET A 1 249 ? 12.917 7.161 -22.744 1.00 94.81 249 MET A N 1
ATOM 2074 C CA . MET A 1 249 ? 11.948 7.684 -21.776 1.00 94.81 249 MET A CA 1
ATOM 2075 C C . MET A 1 249 ? 10.578 7.013 -21.930 1.00 94.81 249 MET A C 1
ATOM 2077 O O . MET A 1 249 ? 9.946 6.697 -20.923 1.00 94.81 249 MET A O 1
ATOM 2081 N N . ALA A 1 250 ? 10.132 6.743 -23.161 1.00 95.00 250 ALA A N 1
ATOM 2082 C CA . ALA A 1 250 ? 8.890 6.015 -23.403 1.00 95.00 250 ALA A CA 1
ATOM 2083 C C . ALA A 1 250 ? 8.954 4.592 -22.825 1.00 95.00 250 ALA A C 1
ATOM 2085 O O . ALA A 1 250 ? 8.083 4.227 -22.038 1.00 95.00 250 ALA A O 1
ATOM 2086 N N . VAL A 1 251 ? 10.017 3.829 -23.109 1.00 95.25 251 VAL A N 1
ATOM 2087 C CA . VAL A 1 251 ? 10.204 2.483 -22.526 1.00 95.25 251 VAL A CA 1
ATOM 2088 C C . VAL A 1 251 ? 10.301 2.549 -21.002 1.00 95.25 251 VAL A C 1
ATOM 2090 O O . VAL A 1 251 ? 9.657 1.770 -20.305 1.00 95.25 251 VAL A O 1
ATOM 2093 N N . ALA A 1 252 ? 11.061 3.506 -20.464 1.00 96.25 252 ALA A N 1
ATOM 2094 C CA . ALA A 1 252 ? 11.179 3.706 -19.025 1.00 96.25 252 ALA A CA 1
ATOM 2095 C C . ALA A 1 252 ? 9.817 3.975 -18.369 1.00 96.25 252 ALA A C 1
ATOM 2097 O O . ALA A 1 252 ? 9.552 3.454 -17.290 1.00 96.25 252 ALA A O 1
ATOM 2098 N N . SER A 1 253 ? 8.928 4.725 -19.028 1.00 94.69 253 SER A N 1
ATOM 2099 C CA . SER A 1 253 ? 7.595 5.022 -18.494 1.00 94.69 253 SER A CA 1
ATOM 2100 C C . SER A 1 253 ? 6.694 3.796 -18.369 1.00 94.69 253 SER A C 1
ATOM 2102 O O . SER A 1 253 ? 5.865 3.757 -17.464 1.00 94.69 253 SER A O 1
ATOM 2104 N N . GLU A 1 254 ? 6.883 2.786 -19.224 1.00 93.69 254 GLU A N 1
ATOM 2105 C CA . GLU A 1 254 ? 6.094 1.550 -19.194 1.00 93.69 254 GLU A CA 1
ATOM 2106 C C . GLU A 1 254 ? 6.450 0.653 -18.005 1.00 93.69 254 GLU A C 1
ATOM 2108 O O . GLU A 1 254 ? 5.597 -0.086 -17.519 1.00 93.69 254 GLU A O 1
ATOM 2113 N N . ILE A 1 255 ? 7.701 0.709 -17.537 1.00 94.06 255 ILE A N 1
ATOM 2114 C CA . ILE A 1 255 ? 8.206 -0.166 -16.469 1.00 94.06 255 ILE A CA 1
ATOM 2115 C C . ILE A 1 255 ? 8.420 0.559 -15.136 1.00 94.06 255 ILE A C 1
ATOM 2117 O O . ILE A 1 255 ? 8.684 -0.092 -14.128 1.00 94.06 255 ILE A O 1
ATOM 2121 N N . ASN A 1 256 ? 8.345 1.893 -15.118 1.00 94.44 256 ASN A N 1
ATOM 2122 C CA . ASN A 1 256 ? 8.645 2.701 -13.942 1.00 94.44 256 ASN A CA 1
ATOM 2123 C C . ASN A 1 256 ? 7.722 2.370 -12.764 1.00 94.44 256 ASN A C 1
ATOM 2125 O O . ASN A 1 256 ? 6.497 2.396 -12.891 1.00 94.44 256 ASN A O 1
ATOM 2129 N N . ILE A 1 257 ? 8.319 2.192 -11.587 1.00 92.75 257 ILE A N 1
ATOM 2130 C CA . ILE A 1 257 ? 7.591 2.052 -10.325 1.00 92.75 257 ILE A CA 1
ATOM 2131 C C . ILE A 1 257 ? 7.691 3.335 -9.484 1.00 92.75 257 ILE A C 1
ATOM 2133 O O . ILE A 1 257 ? 8.740 3.982 -9.461 1.00 92.75 257 ILE A O 1
ATOM 2137 N N . PRO A 1 258 ? 6.620 3.745 -8.780 1.00 92.38 258 PRO A N 1
ATOM 2138 C CA . PRO A 1 258 ? 6.683 4.891 -7.885 1.00 92.38 258 PRO A CA 1
ATOM 2139 C C . PRO A 1 258 ? 7.448 4.522 -6.609 1.00 92.38 258 PRO A C 1
ATOM 2141 O O . PRO A 1 258 ? 7.191 3.487 -5.993 1.00 92.38 258 PRO A O 1
ATOM 2144 N N . THR A 1 259 ? 8.365 5.386 -6.176 1.00 93.00 259 THR A N 1
ATOM 2145 C CA . THR A 1 259 ? 9.130 5.204 -4.932 1.00 93.00 259 THR A CA 1
ATOM 2146 C C . THR A 1 259 ? 8.903 6.366 -3.973 1.00 93.00 259 THR A C 1
ATOM 2148 O O . THR A 1 259 ? 8.453 7.441 -4.373 1.00 93.00 259 THR A O 1
ATOM 2151 N N . LYS A 1 260 ? 9.237 6.197 -2.689 1.00 89.19 260 LYS A N 1
ATOM 2152 C CA . LYS A 1 260 ? 9.094 7.258 -1.673 1.00 89.19 260 LYS A CA 1
ATOM 2153 C C . LYS A 1 260 ? 9.776 8.574 -2.074 1.00 89.19 260 LYS A C 1
ATOM 2155 O O . LYS A 1 260 ? 9.253 9.650 -1.789 1.00 89.19 260 LYS A O 1
ATOM 2160 N N . SER A 1 261 ? 10.936 8.500 -2.730 1.00 88.19 261 SER A N 1
ATOM 2161 C CA . SER A 1 261 ? 11.680 9.676 -3.204 1.00 88.19 261 SER A CA 1
ATOM 2162 C C . SER A 1 261 ? 11.100 10.270 -4.492 1.00 88.19 261 SER A C 1
ATOM 2164 O O . SER A 1 261 ? 11.276 11.461 -4.753 1.00 88.19 261 SER A O 1
ATOM 2166 N N . ARG A 1 262 ? 10.395 9.456 -5.286 1.00 91.81 262 ARG A N 1
ATOM 2167 C CA . ARG A 1 262 ? 9.831 9.800 -6.596 1.00 91.81 262 ARG A CA 1
ATOM 2168 C C . ARG A 1 262 ? 8.399 9.255 -6.748 1.00 91.81 262 ARG A C 1
ATOM 2170 O O . ARG A 1 262 ? 8.161 8.342 -7.538 1.00 91.81 262 ARG A O 1
ATOM 2177 N N . PRO A 1 263 ? 7.418 9.817 -6.018 1.00 86.56 263 PRO A N 1
ATOM 2178 C CA . PRO A 1 263 ? 6.053 9.286 -6.014 1.00 86.56 263 PRO A CA 1
ATOM 2179 C C . PRO A 1 263 ? 5.242 9.635 -7.273 1.00 86.56 263 PRO A C 1
ATOM 2181 O O . PRO A 1 263 ? 4.235 8.994 -7.538 1.00 86.56 263 PRO A O 1
ATOM 2184 N N . GLN A 1 264 ? 5.631 10.674 -8.023 1.00 84.31 264 GLN A N 1
ATOM 2185 C CA . GLN A 1 264 ? 4.817 11.263 -9.105 1.00 84.31 264 GLN A CA 1
ATOM 2186 C C . GLN A 1 264 ? 5.479 11.195 -10.493 1.00 84.31 264 GLN A C 1
ATOM 2188 O O . GLN A 1 264 ? 4.969 11.787 -11.440 1.00 84.31 264 GLN A O 1
ATOM 2193 N N . GLY A 1 265 ? 6.620 10.515 -10.638 1.00 85.25 265 GLY A N 1
ATOM 2194 C CA . GLY A 1 265 ? 7.284 10.371 -11.935 1.00 85.25 265 GLY A CA 1
ATOM 2195 C C . GLY A 1 265 ? 8.787 10.146 -11.841 1.00 85.25 265 GLY A C 1
ATOM 2196 O O . GLY A 1 265 ? 9.346 9.994 -10.756 1.00 85.25 265 GLY A O 1
ATOM 2197 N N . PHE A 1 266 ? 9.441 10.151 -12.997 1.00 91.81 266 PHE A N 1
ATOM 2198 C CA . PHE A 1 266 ? 10.871 9.906 -13.148 1.00 91.81 266 PHE A CA 1
ATOM 2199 C C . PHE A 1 266 ? 11.471 10.853 -14.195 1.00 91.81 266 PHE A C 1
ATOM 2201 O O . PHE A 1 266 ? 10.754 11.510 -14.949 1.00 91.81 266 PHE A O 1
ATOM 2208 N N . TYR A 1 267 ? 12.799 10.924 -14.231 1.00 90.06 267 TYR A N 1
ATOM 2209 C CA . TYR A 1 267 ? 13.554 11.772 -15.150 1.00 90.06 267 TYR A CA 1
ATOM 2210 C C . TYR A 1 267 ? 14.710 10.975 -15.775 1.00 90.06 267 TYR A C 1
ATOM 2212 O O . TYR A 1 267 ? 14.984 9.839 -15.388 1.00 90.06 267 TYR A O 1
ATOM 2220 N N . ASN A 1 268 ? 15.452 11.594 -16.691 1.00 87.31 268 ASN A N 1
ATOM 2221 C CA . ASN A 1 268 ? 16.620 11.018 -17.378 1.00 87.31 268 ASN A CA 1
ATOM 2222 C C . ASN A 1 268 ? 17.803 10.619 -16.461 1.00 87.31 268 ASN A C 1
ATOM 2224 O O . ASN A 1 268 ? 18.797 10.059 -16.919 1.00 87.31 268 ASN A O 1
ATOM 2228 N N . HIS A 1 269 ? 17.729 10.902 -15.163 1.00 89.25 269 HIS A N 1
ATOM 2229 C CA . HIS A 1 269 ? 18.717 10.473 -14.169 1.00 89.25 269 HIS A CA 1
ATOM 2230 C C . HIS A 1 269 ? 18.164 9.446 -13.172 1.00 89.25 269 HIS A C 1
ATOM 2232 O O . HIS A 1 269 ? 18.890 9.004 -12.279 1.00 89.25 269 HIS A O 1
ATOM 2238 N N . SER A 1 270 ? 16.899 9.047 -13.320 1.00 93.81 270 SER A N 1
ATOM 2239 C CA . SER A 1 270 ? 16.258 8.053 -12.463 1.00 93.81 270 SER A CA 1
ATOM 2240 C C . SER A 1 270 ? 16.795 6.638 -12.721 1.00 93.81 270 SER A C 1
ATOM 2242 O O . SER A 1 270 ? 17.255 6.353 -13.832 1.00 93.81 270 SER A O 1
ATOM 2244 N N . PRO A 1 271 ? 16.719 5.727 -11.730 1.00 95.88 271 PRO A N 1
ATOM 2245 C CA . PRO A 1 271 ? 17.201 4.354 -11.877 1.00 95.88 271 PRO A CA 1
ATOM 2246 C C . PRO A 1 271 ? 16.569 3.612 -13.056 1.00 95.88 271 PRO A C 1
ATOM 2248 O O . PRO A 1 271 ? 17.289 2.938 -13.789 1.00 95.88 271 PRO A O 1
ATOM 2251 N N . VAL A 1 272 ? 15.271 3.814 -13.309 1.00 96.38 272 VAL A N 1
ATOM 2252 C CA . VAL A 1 272 ? 14.585 3.239 -14.475 1.00 96.38 272 VAL A CA 1
ATOM 2253 C C . VAL A 1 272 ? 15.222 3.650 -15.805 1.00 96.38 272 VAL A C 1
ATOM 2255 O O . VAL A 1 272 ? 15.490 2.803 -16.651 1.00 96.38 272 VAL A O 1
ATOM 2258 N N . TYR A 1 273 ? 15.556 4.932 -15.976 1.00 96.06 273 TYR A N 1
ATOM 2259 C CA . TYR A 1 273 ? 16.181 5.412 -17.206 1.00 96.06 273 TYR A CA 1
ATOM 2260 C C . TYR A 1 273 ? 17.606 4.874 -17.339 1.00 96.06 273 TYR A C 1
ATOM 2262 O O . TYR A 1 273 ? 17.993 4.415 -18.407 1.00 96.06 273 TYR A O 1
ATOM 2270 N N . LYS A 1 274 ? 18.378 4.862 -16.242 1.00 95.81 274 LYS A N 1
ATOM 2271 C CA . LYS A 1 274 ? 19.725 4.267 -16.219 1.00 95.81 274 LYS A CA 1
ATOM 2272 C C . LYS A 1 274 ? 19.692 2.784 -16.609 1.00 95.81 274 LYS A C 1
ATOM 2274 O O . LYS A 1 274 ? 20.565 2.332 -17.345 1.00 95.81 274 LYS A O 1
ATOM 2279 N N . TYR A 1 275 ? 18.690 2.040 -16.140 1.00 96.94 275 TYR A N 1
ATOM 2280 C CA . TYR A 1 275 ? 18.488 0.637 -16.495 1.00 96.94 275 TYR A CA 1
ATOM 2281 C C . TYR A 1 275 ? 18.198 0.458 -17.989 1.00 96.94 275 TYR A C 1
ATOM 2283 O O . TYR A 1 275 ? 18.890 -0.304 -18.662 1.00 96.94 275 TYR A O 1
ATOM 2291 N N . VAL A 1 276 ? 17.225 1.207 -18.514 1.00 97.12 276 VAL A N 1
ATOM 2292 C CA . VAL A 1 276 ? 16.833 1.177 -19.931 1.00 97.12 276 VAL A CA 1
ATOM 2293 C C . VAL A 1 276 ? 18.003 1.581 -20.832 1.00 97.12 276 VAL A C 1
ATOM 2295 O O . VAL A 1 276 ? 18.281 0.904 -21.817 1.00 97.12 276 VAL A O 1
ATOM 2298 N N . LEU A 1 277 ? 18.742 2.631 -20.464 1.00 96.62 277 LEU A N 1
ATOM 2299 C CA . LEU A 1 277 ? 19.937 3.082 -21.177 1.00 96.62 277 LEU A CA 1
ATOM 2300 C C . LEU A 1 277 ? 21.030 2.005 -21.207 1.00 96.62 277 LEU A C 1
ATOM 2302 O O . LEU A 1 277 ? 21.651 1.803 -22.245 1.00 96.62 277 LEU A O 1
ATOM 2306 N N . SER A 1 278 ? 21.247 1.292 -20.098 1.00 96.12 278 SER A N 1
ATOM 2307 C CA . SER A 1 278 ? 22.200 0.176 -20.050 1.00 96.12 278 SER A CA 1
ATOM 2308 C C . SER A 1 278 ? 21.798 -0.950 -21.006 1.00 96.12 278 SER A C 1
ATOM 2310 O O . SER A 1 278 ? 22.634 -1.431 -21.764 1.00 96.12 278 SER A O 1
ATOM 2312 N N . ALA A 1 279 ? 20.521 -1.344 -21.012 1.00 95.88 279 ALA A N 1
ATOM 2313 C CA . ALA A 1 279 ? 20.020 -2.384 -21.913 1.00 95.88 279 ALA A CA 1
ATOM 2314 C C . ALA A 1 279 ? 20.076 -1.952 -23.390 1.00 95.88 279 ALA A C 1
ATOM 2316 O O . ALA A 1 279 ? 20.378 -2.755 -24.272 1.00 95.88 279 ALA A O 1
ATOM 2317 N N . TYR A 1 280 ? 19.824 -0.671 -23.665 1.00 96.56 280 TYR A N 1
ATOM 2318 C CA . TYR A 1 280 ? 20.009 -0.081 -24.986 1.00 96.56 280 TYR A CA 1
ATOM 2319 C C . TYR A 1 280 ? 21.475 -0.126 -25.434 1.00 96.56 280 TYR A C 1
ATOM 2321 O O . TYR A 1 280 ? 21.751 -0.541 -26.558 1.00 96.56 280 TYR A O 1
ATOM 2329 N N . GLN A 1 281 ? 22.421 0.231 -2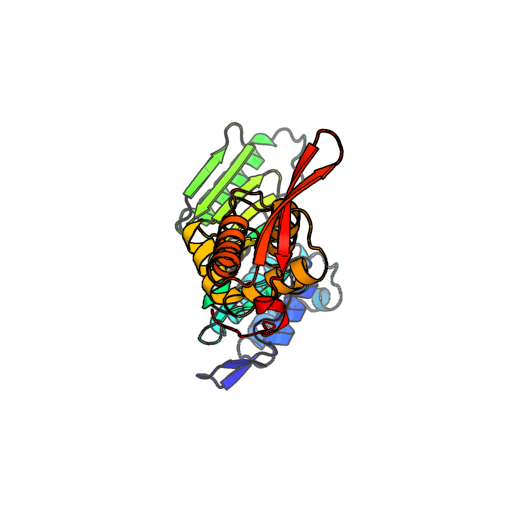4.561 1.00 97.00 281 GLN A N 1
ATOM 2330 C CA . GLN A 1 281 ? 23.843 0.191 -24.900 1.00 97.00 281 GLN A CA 1
ATOM 2331 C C . GLN A 1 281 ? 24.293 -1.231 -25.253 1.00 97.00 281 GLN A C 1
ATOM 2333 O O . GLN A 1 281 ? 25.022 -1.418 -26.220 1.00 97.00 281 GLN A O 1
ATOM 2338 N N . GLU A 1 282 ? 23.785 -2.250 -24.557 1.00 95.75 282 GLU A N 1
ATOM 2339 C CA . GLU A 1 282 ? 24.055 -3.649 -24.907 1.00 95.75 282 GLU A CA 1
ATOM 2340 C C . GLU A 1 282 ? 23.553 -4.023 -26.313 1.00 95.75 282 GLU A C 1
ATOM 2342 O O . GLU A 1 282 ? 24.194 -4.823 -26.998 1.00 95.75 282 GLU A O 1
ATOM 2347 N N . LEU A 1 283 ? 22.427 -3.454 -26.769 1.00 95.38 283 LEU A N 1
ATOM 2348 C CA . LEU A 1 283 ? 21.927 -3.649 -28.136 1.00 95.38 283 LEU A CA 1
ATOM 2349 C C . LEU A 1 283 ? 22.843 -3.000 -29.175 1.00 95.38 283 LEU A C 1
ATOM 2351 O O . LEU A 1 283 ? 23.060 -3.590 -30.235 1.00 95.38 283 LEU A O 1
ATOM 2355 N N . VAL A 1 284 ? 23.381 -1.817 -28.874 1.00 96.19 284 VAL A N 1
ATOM 2356 C CA . VAL A 1 284 ? 24.354 -1.128 -29.734 1.00 96.19 284 VAL A CA 1
ATOM 2357 C C . VAL A 1 284 ? 25.662 -1.916 -29.793 1.00 96.19 284 VAL A C 1
ATOM 2359 O O . VAL A 1 284 ? 26.138 -2.246 -30.877 1.00 96.19 284 VAL A O 1
ATOM 2362 N N . ASP A 1 285 ? 26.194 -2.324 -28.641 1.00 96.62 285 ASP A N 1
ATOM 2363 C CA . ASP A 1 285 ? 27.444 -3.085 -28.538 1.00 96.62 285 ASP A CA 1
ATOM 2364 C C . ASP A 1 285 ? 27.353 -4.443 -29.253 1.00 96.62 285 ASP A C 1
ATOM 2366 O O . ASP A 1 285 ? 28.332 -4.946 -29.810 1.00 96.62 285 ASP A O 1
ATOM 2370 N N . LYS A 1 286 ? 26.158 -5.045 -29.266 1.00 94.50 286 LYS A N 1
ATOM 2371 C CA . LYS A 1 286 ? 25.872 -6.299 -29.976 1.00 94.50 286 LYS A CA 1
ATOM 2372 C C . LYS A 1 286 ? 25.404 -6.086 -31.409 1.00 94.50 286 LYS A C 1
ATOM 2374 O O . LYS A 1 286 ? 25.002 -7.070 -32.035 1.00 94.50 286 LYS A O 1
ATOM 2379 N N . ASP A 1 287 ? 25.508 -4.876 -31.950 1.00 94.38 287 ASP A N 1
ATOM 2380 C CA . ASP A 1 287 ? 25.228 -4.555 -33.351 1.00 94.38 287 ASP A CA 1
ATOM 2381 C C . ASP A 1 287 ? 23.769 -4.853 -33.756 1.00 94.38 287 ASP A C 1
ATOM 2383 O O . ASP A 1 287 ? 23.490 -5.248 -34.881 1.00 94.38 287 ASP A O 1
ATOM 2387 N N . TYR A 1 288 ? 22.811 -4.722 -32.834 1.00 94.31 288 TYR A N 1
ATOM 2388 C CA . TYR A 1 288 ? 21.373 -4.763 -33.146 1.00 94.31 288 TYR A CA 1
ATOM 2389 C C . TYR A 1 288 ? 20.828 -3.378 -33.510 1.00 94.31 288 TYR A C 1
ATOM 2391 O O . TYR A 1 288 ? 19.908 -3.275 -34.326 1.00 94.31 288 TYR A O 1
ATOM 2399 N N . LEU A 1 289 ? 21.401 -2.330 -32.915 1.00 95.62 289 LEU A N 1
ATOM 2400 C CA . LEU A 1 289 ? 21.080 -0.927 -33.163 1.00 95.62 289 LEU A CA 1
ATOM 2401 C C . LEU A 1 289 ? 22.357 -0.163 -33.531 1.00 95.62 289 LEU A C 1
ATOM 2403 O O . LEU A 1 289 ? 23.433 -0.481 -33.034 1.00 95.62 289 LEU A O 1
ATOM 2407 N N . GLU A 1 290 ? 22.229 0.860 -34.370 1.00 95.56 290 GLU A N 1
ATOM 2408 C CA . GLU A 1 290 ? 23.304 1.808 -34.669 1.00 95.56 290 GLU A CA 1
ATOM 2409 C C . GLU A 1 290 ? 22.844 3.249 -34.432 1.00 95.56 290 GLU A C 1
ATOM 2411 O O . GLU A 1 290 ? 21.710 3.616 -34.760 1.00 95.56 290 GLU A O 1
ATOM 2416 N N . GLU A 1 291 ? 23.735 4.064 -33.867 1.00 96.25 291 GLU A N 1
ATOM 2417 C CA . GLU A 1 291 ? 23.493 5.484 -33.615 1.00 96.25 291 GLU A CA 1
ATOM 2418 C C . GLU A 1 291 ? 23.859 6.343 -34.821 1.00 96.25 291 GLU A C 1
ATOM 2420 O O . GLU A 1 291 ? 24.851 6.102 -35.510 1.00 96.25 291 GLU A O 1
ATOM 2425 N N . TYR A 1 292 ? 23.087 7.402 -35.043 1.00 93.44 292 TYR A N 1
ATOM 2426 C CA . TYR A 1 292 ? 23.379 8.418 -36.043 1.00 93.44 292 TYR A CA 1
ATOM 2427 C C . TYR A 1 292 ? 22.876 9.792 -35.594 1.00 93.44 292 TYR A C 1
ATOM 2429 O O . TYR A 1 292 ? 22.016 9.917 -34.722 1.00 93.44 292 TYR A O 1
ATOM 2437 N N . ILE A 1 293 ? 23.416 10.845 -36.208 1.00 92.19 293 ILE A N 1
ATOM 2438 C CA . ILE A 1 293 ? 22.929 12.213 -36.017 1.00 92.19 293 ILE A CA 1
ATOM 2439 C C . ILE A 1 293 ? 21.959 12.528 -37.152 1.00 92.19 293 ILE A C 1
ATOM 2441 O O . ILE A 1 293 ? 22.302 12.399 -38.329 1.00 92.19 293 ILE A O 1
ATOM 2445 N N . HIS A 1 294 ? 20.745 12.934 -36.799 1.00 85.62 294 HIS A N 1
ATOM 2446 C CA . HIS A 1 294 ? 19.772 13.478 -37.731 1.00 85.62 294 HIS A CA 1
ATOM 2447 C C . HIS A 1 294 ? 19.763 15.001 -37.621 1.00 85.62 294 HIS A C 1
ATOM 2449 O O . HIS A 1 294 ? 19.650 15.542 -36.523 1.00 85.62 294 HIS A O 1
ATOM 2455 N N . THR A 1 295 ? 19.891 15.693 -38.749 1.00 85.81 295 THR A N 1
ATOM 2456 C CA . THR A 1 295 ? 19.883 17.155 -38.798 1.00 85.81 295 THR A CA 1
ATOM 2457 C C . THR A 1 295 ? 18.545 17.658 -39.329 1.00 85.81 295 THR A C 1
ATOM 2459 O O . THR A 1 295 ? 18.150 17.363 -40.458 1.00 85.81 295 THR A O 1
ATOM 2462 N N . LEU A 1 296 ? 17.837 18.433 -38.506 1.00 76.31 296 LEU A N 1
ATOM 2463 C CA . LEU A 1 296 ? 16.575 19.091 -38.847 1.00 76.31 296 LEU A CA 1
ATOM 2464 C C . LEU A 1 296 ? 16.805 20.605 -38.851 1.00 76.31 296 LEU A C 1
ATOM 2466 O O . LEU A 1 296 ? 16.564 21.309 -37.875 1.00 76.31 296 LEU A O 1
ATOM 2470 N N . GLY A 1 297 ? 17.315 21.120 -39.970 1.00 80.75 297 GLY A N 1
ATOM 2471 C CA . GLY A 1 297 ? 17.714 22.524 -40.065 1.00 80.75 297 GLY A CA 1
ATOM 2472 C C . GLY A 1 297 ? 18.998 22.796 -39.279 1.00 80.75 297 GLY A C 1
ATOM 2473 O O . GLY A 1 297 ? 20.055 22.314 -39.675 1.00 80.75 297 GLY A O 1
ATOM 2474 N N . ILE A 1 298 ? 18.910 23.597 -38.211 1.00 78.44 298 ILE A N 1
ATOM 2475 C CA . ILE A 1 298 ? 20.047 23.932 -37.327 1.00 78.44 298 ILE A CA 1
ATOM 2476 C C . ILE A 1 298 ? 20.134 22.949 -36.144 1.00 78.44 298 ILE A C 1
ATOM 2478 O O . ILE A 1 298 ? 21.182 22.848 -35.510 1.00 78.44 298 ILE A O 1
ATOM 2482 N N . ASP A 1 299 ? 19.062 22.205 -35.869 1.00 80.94 299 ASP A N 1
ATOM 2483 C CA . ASP A 1 299 ? 19.006 21.287 -34.738 1.00 80.94 299 ASP A CA 1
ATOM 2484 C C . ASP A 1 299 ? 19.627 19.930 -35.102 1.00 80.94 299 ASP A C 1
ATOM 2486 O O . ASP A 1 299 ? 19.302 19.323 -36.130 1.00 80.94 299 ASP A O 1
ATOM 2490 N N . GLU A 1 300 ? 20.524 19.450 -34.239 1.00 86.19 300 GLU A N 1
ATOM 2491 C CA . GLU A 1 300 ? 21.131 18.121 -34.319 1.00 86.19 300 GLU A CA 1
ATOM 2492 C C . GLU A 1 300 ? 20.493 17.193 -33.285 1.00 86.19 300 GLU A C 1
ATOM 2494 O O . GLU A 1 300 ? 20.420 17.510 -32.097 1.00 86.19 300 GLU A O 1
ATOM 2499 N N . MET A 1 301 ? 20.053 16.023 -33.737 1.00 87.00 301 MET A N 1
ATOM 2500 C CA . MET A 1 301 ? 19.292 15.074 -32.936 1.00 87.00 301 MET A CA 1
ATOM 2501 C C . MET A 1 301 ? 19.964 13.705 -32.951 1.00 87.00 301 MET A C 1
ATOM 2503 O O . MET A 1 301 ? 20.261 13.156 -34.015 1.00 87.00 301 MET A O 1
ATOM 2507 N N . ARG A 1 302 ? 20.199 13.128 -31.769 1.00 92.81 302 ARG A N 1
ATOM 2508 C CA . ARG A 1 302 ? 20.800 11.794 -31.646 1.00 92.81 302 ARG A CA 1
ATOM 2509 C C . ARG A 1 302 ? 19.722 10.732 -31.804 1.00 92.81 302 ARG A C 1
ATOM 2511 O O . ARG A 1 302 ? 18.840 10.606 -30.959 1.00 92.81 302 ARG A O 1
ATOM 2518 N N . CYS A 1 303 ? 19.819 9.966 -32.881 1.00 93.69 303 CYS A N 1
ATOM 2519 C CA . CYS A 1 303 ? 18.850 8.946 -33.250 1.00 93.69 303 CYS A CA 1
ATOM 2520 C C . CYS A 1 303 ? 19.503 7.563 -33.295 1.00 93.69 303 CYS A C 1
ATOM 2522 O O . CYS A 1 303 ? 20.723 7.442 -33.412 1.00 93.69 303 CYS A O 1
ATOM 2524 N N . ALA A 1 304 ? 18.681 6.518 -33.256 1.00 95.06 304 ALA A N 1
ATOM 2525 C CA . ALA A 1 304 ? 19.136 5.155 -33.503 1.00 95.06 304 ALA A CA 1
ATOM 2526 C C . ALA A 1 304 ? 18.187 4.414 -34.442 1.00 95.06 304 ALA A C 1
ATOM 2528 O O . ALA A 1 304 ? 16.991 4.703 -34.509 1.00 95.06 304 ALA A O 1
ATOM 2529 N N . ARG A 1 305 ? 18.729 3.453 -35.189 1.00 93.25 305 ARG A N 1
ATOM 2530 C CA . ARG A 1 305 ? 17.958 2.575 -36.076 1.00 93.25 305 ARG A CA 1
ATOM 2531 C C . ARG A 1 305 ? 18.464 1.143 -36.006 1.00 93.25 305 ARG A C 1
ATOM 2533 O O . ARG A 1 305 ? 19.589 0.884 -35.591 1.00 93.25 305 ARG A O 1
ATOM 2540 N N . VAL A 1 306 ? 17.618 0.220 -36.440 1.00 94.00 306 VAL A N 1
ATOM 2541 C CA . VAL A 1 306 ? 17.931 -1.209 -36.497 1.00 94.00 306 VAL A CA 1
ATOM 2542 C C . VAL A 1 306 ? 18.956 -1.489 -37.591 1.00 94.00 306 VAL A C 1
ATOM 2544 O O . VAL A 1 306 ? 18.805 -1.029 -38.724 1.00 94.00 306 VAL A O 1
ATOM 2547 N N . THR A 1 307 ? 19.983 -2.265 -37.255 1.00 93.69 307 THR A N 1
ATOM 2548 C CA . THR A 1 307 ? 21.023 -2.687 -38.200 1.00 93.69 307 THR A CA 1
ATOM 2549 C C . THR A 1 307 ? 20.532 -3.833 -39.090 1.00 93.69 307 THR A C 1
ATOM 2551 O O . THR A 1 307 ? 19.550 -4.521 -38.797 1.00 93.69 307 THR A O 1
ATOM 2554 N N . THR A 1 308 ? 21.274 -4.135 -40.157 1.00 90.44 308 THR A N 1
ATOM 2555 C CA . THR A 1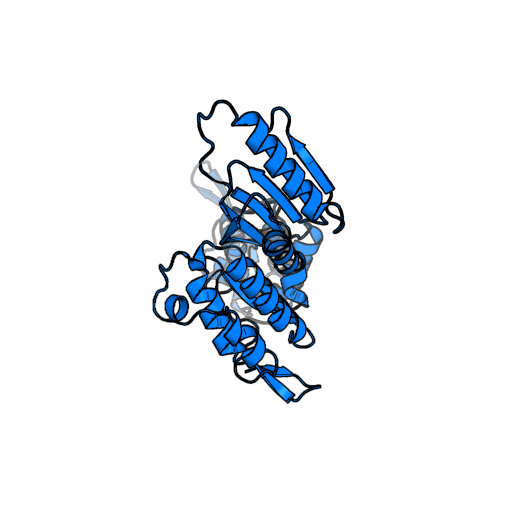 308 ? 21.032 -5.329 -40.988 1.00 90.44 308 THR A CA 1
ATOM 2556 C C . THR A 1 308 ? 21.025 -6.615 -40.155 1.00 90.44 308 THR A C 1
ATOM 2558 O O . THR A 1 308 ? 20.205 -7.507 -40.385 1.00 90.44 308 THR A O 1
ATOM 2561 N N . LYS A 1 309 ? 21.908 -6.706 -39.151 1.00 90.38 309 LYS A N 1
ATOM 2562 C CA . LYS A 1 309 ? 21.951 -7.840 -38.226 1.00 90.38 309 LYS A CA 1
ATOM 2563 C C . LYS A 1 309 ? 20.666 -7.924 -37.407 1.00 90.38 309 LYS A C 1
ATOM 2565 O O . LYS A 1 309 ? 20.085 -9.009 -37.356 1.00 90.38 309 LYS A O 1
ATOM 2570 N N . GLY A 1 310 ? 20.202 -6.807 -36.846 1.00 87.12 310 GLY A N 1
ATOM 2571 C CA . GLY A 1 310 ? 18.948 -6.739 -36.097 1.00 87.12 310 GLY A CA 1
ATOM 2572 C C . GLY A 1 310 ? 17.744 -7.222 -36.910 1.00 87.12 310 GLY A C 1
ATOM 2573 O O . GLY A 1 310 ? 16.967 -8.038 -36.421 1.00 87.12 310 GLY A O 1
ATOM 2574 N N . TYR A 1 311 ? 17.638 -6.830 -38.184 1.00 87.31 311 TYR A N 1
ATOM 2575 C CA . TYR A 1 311 ? 16.586 -7.343 -39.075 1.00 87.31 311 TYR A CA 1
ATOM 2576 C C . TYR A 1 311 ? 16.718 -8.843 -39.374 1.00 87.31 311 TYR A C 1
ATOM 2578 O O . TYR A 1 311 ? 15.713 -9.541 -39.489 1.00 87.31 311 TYR A O 1
ATOM 2586 N N . SER A 1 312 ? 17.946 -9.354 -39.506 1.00 82.62 312 SER A N 1
ATOM 2587 C CA . SER A 1 312 ? 18.197 -10.771 -39.814 1.00 82.62 312 SER A CA 1
ATOM 2588 C C . SER A 1 312 ? 17.964 -11.717 -38.629 1.00 82.62 312 SER A C 1
ATOM 2590 O O . SER A 1 312 ? 17.713 -12.907 -38.824 1.00 82.62 312 SER A O 1
ATOM 2592 N N . LYS A 1 313 ? 18.067 -11.200 -37.401 1.00 83.50 313 LYS A N 1
ATOM 2593 C CA . LYS A 1 313 ? 17.896 -11.936 -36.145 1.00 83.50 313 LYS A CA 1
ATOM 2594 C C . LYS A 1 313 ? 17.006 -11.116 -35.211 1.00 83.50 313 LYS A C 1
ATOM 2596 O O . LYS A 1 313 ? 17.519 -10.541 -34.259 1.00 83.50 313 LYS A O 1
ATOM 2601 N N . PRO A 1 314 ? 15.696 -11.021 -35.479 1.00 77.75 314 PRO A N 1
ATOM 2602 C CA . PRO A 1 314 ? 14.809 -10.245 -34.627 1.00 77.75 314 PRO A CA 1
ATOM 2603 C C . PRO A 1 314 ? 14.804 -10.809 -33.203 1.00 77.75 314 PRO A C 1
ATOM 2605 O O . PRO A 1 314 ? 14.834 -12.026 -33.000 1.00 77.75 314 PRO A O 1
ATOM 2608 N N . LEU A 1 315 ? 14.777 -9.910 -32.221 1.00 81.88 315 LEU A N 1
ATOM 2609 C CA . LEU A 1 315 ? 14.620 -10.280 -30.820 1.00 81.88 315 LEU A CA 1
ATOM 2610 C C . LEU A 1 315 ? 13.160 -10.635 -30.537 1.00 81.88 315 LEU A C 1
ATOM 2612 O O . LEU A 1 315 ? 12.243 -10.049 -31.110 1.00 81.88 315 LEU A O 1
ATOM 2616 N N . PHE A 1 316 ? 12.959 -11.568 -29.611 1.00 79.56 316 PHE A N 1
ATOM 2617 C CA . PHE A 1 316 ? 11.648 -11.945 -29.083 1.00 79.56 316 PHE A CA 1
ATOM 2618 C C . PHE A 1 316 ? 11.654 -11.867 -27.556 1.00 79.56 316 PHE A C 1
ATOM 2620 O O . PHE A 1 316 ? 12.718 -11.853 -26.928 1.00 79.56 316 PHE A O 1
ATOM 2627 N N . TYR A 1 317 ? 10.467 -11.866 -26.948 1.00 73.56 317 TYR A N 1
ATOM 2628 C CA . TYR A 1 317 ? 10.333 -11.997 -25.498 1.00 73.56 317 TYR A CA 1
ATOM 2629 C C . TYR A 1 317 ? 11.118 -13.209 -24.973 1.00 73.56 317 TYR A C 1
ATOM 2631 O O . TYR A 1 317 ? 11.027 -14.305 -25.522 1.00 73.56 317 TYR A O 1
ATOM 2639 N N . GLY A 1 318 ? 11.891 -13.001 -23.908 1.00 70.75 318 GLY A N 1
ATOM 2640 C CA . GLY A 1 318 ? 12.755 -14.016 -23.306 1.00 70.75 318 GLY A CA 1
ATOM 2641 C C . GLY A 1 318 ? 14.166 -14.091 -23.889 1.00 70.75 318 GLY A C 1
ATOM 2642 O O . GLY A 1 318 ? 14.968 -14.878 -23.391 1.00 70.75 318 GLY A O 1
ATOM 2643 N N . THR A 1 319 ? 14.501 -13.292 -24.908 1.00 74.38 319 THR A N 1
ATOM 2644 C CA . THR A 1 319 ? 15.862 -13.288 -25.460 1.00 74.38 319 THR A CA 1
ATOM 2645 C C . THR A 1 319 ? 16.827 -12.649 -24.466 1.00 74.38 319 THR A C 1
ATOM 2647 O O . THR A 1 319 ? 16.727 -11.458 -24.188 1.00 74.38 319 THR A O 1
ATOM 2650 N N . GLN A 1 320 ? 17.769 -13.438 -23.949 1.00 67.38 320 GLN A N 1
ATOM 2651 C CA . GLN A 1 320 ? 18.884 -12.939 -23.148 1.00 67.38 320 GLN A CA 1
ATOM 2652 C C . GLN A 1 320 ? 20.064 -12.664 -24.070 1.00 67.38 320 GLN A C 1
ATOM 2654 O O . GLN A 1 320 ? 20.460 -13.533 -24.852 1.00 67.38 320 GLN A O 1
ATOM 2659 N N . LEU A 1 321 ? 20.594 -11.447 -23.997 1.00 73.25 321 LEU A N 1
ATOM 2660 C CA . LEU A 1 321 ? 21.751 -11.038 -24.775 1.00 73.25 321 LEU A CA 1
ATOM 2661 C C . LEU A 1 321 ? 23.037 -11.369 -24.036 1.00 73.25 321 LEU A C 1
ATOM 2663 O O . LEU A 1 321 ? 23.221 -10.874 -22.908 1.00 73.25 321 LEU A O 1
#

pLDDT: mean 91.03, std 6.54, range [60.41, 98.06]

Foldseek 3Di:
DAAQPPPRFFFPADELDAQDFQAQLLRLLVSLLNRRVRPPCSVVLVVLQDPVCPVPSPDCCLVDLSSLVSVLVSLVVLQVSQDPQWGFFWHDDPFIHTGTYGCVPLQQKKWWKKWAKALDDQPPDPCNQVSLVVVQVLLCVLCVVVVWDWDQDPSSQWIWTDDDPDIWTGGDRMITDIDRRNCHSVSSSSQSPRDDRIHTNGMGTDDMAGQDDQVVQLVVCCVPCQQPLLQQLLVLQAVPQFAPQVSLLVSLVVPDTAHPVRNDDDDCPGSSSVNSVVSVVVCVVVQQKDWDWDDDDPDTGITIHGGPVCVVDPDDGRDHD